Protein AF-A0A971R4R1-F1 (afdb_monomer)

pLDDT: mean 91.24, std 12.91, range [40.66, 98.88]

Sequence (243 aa):
MSWQLGSFSDLVLRAQQGEDYDVVARERHAVVTVLALHGGHIEPLTGQLAEAIAGESWNLYTVRGLRADRAATLRLPTLRLTEVRCDALLAHSTLALAITGHREGQTTLVGGSNEPLTLALLAELSGLGLQVAAAPRLEAERLPQQCYNRTGAGGAQLSLPLALRQRLVLDDLRALAPDDQPAWSAEGTAFIAAVQRAVEQRLLALRSDLSATLAHFERVTREVHARGILSDHRQHRIESSDT

Radius of gyration: 24.11 Å; Cα contacts (8 Å, |Δi|>4): 471; chains: 1; bounding box: 44×67×92 Å

Solvent-accessible surface area (backbone atoms only — not comparable to full-atom values): 12752 Å² total; per-residue (Å²): 131,89,67,75,40,85,36,54,66,51,44,64,76,73,45,48,76,83,63,43,28,46,74,49,75,44,87,63,89,26,55,34,29,24,25,5,64,37,3,15,46,47,28,57,58,22,28,57,48,25,48,62,50,18,54,94,68,28,14,36,37,32,29,26,18,65,30,71,95,52,9,82,53,63,48,60,50,53,63,67,48,64,50,72,69,58,51,55,53,31,68,66,8,42,33,22,40,31,33,44,61,42,80,70,71,76,49,30,30,33,28,28,51,20,55,69,44,33,50,32,40,47,50,42,44,41,74,72,71,47,55,61,44,71,36,95,56,42,73,69,44,38,33,67,52,27,49,44,26,51,21,80,59,18,7,26,35,42,34,36,12,49,70,57,58,48,55,28,30,72,55,61,62,89,73,59,56,67,83,55,84,76,53,62,25,74,63,25,52,52,47,39,53,30,53,43,49,18,52,51,54,42,54,50,50,56,52,50,54,51,52,52,51,50,55,49,49,57,48,53,52,50,52,45,60,75,66,50,79,75,65,84,93,75,81,87,75,82,80,82,76,91,128

Foldseek 3Di:
DQDADAEPVSLVVPDDEPAFKHKDWDDLLAQEEEEEAQFFLLAFPQQLLSCLLCPNHAIYIYMYTQDNVCSVRSDYDLFQYDDVRLLVRQASHQAYEYEAEDADDQEKEKEKQQVQLSVLLQVLCVVLVGRYDHDPPNVVRHDCRRSRQSHNRGYMYIYGHPVLSCQQFPDDSNPDGRPDNTHGDPSVVSSSVSNNVSVVVVVVVVVVVVVVVVVVVVVVVVVCVVVCVPPDPDDPDPDDDDD

Structure (mmCIF, N/CA/C/O backbone):
data_AF-A0A971R4R1-F1
#
_entry.id   AF-A0A971R4R1-F1
#
loop_
_atom_site.group_PDB
_atom_site.id
_atom_site.type_symbol
_atom_site.label_atom_id
_atom_site.label_alt_id
_atom_site.label_comp_id
_atom_site.label_asym_id
_atom_site.label_entity_id
_atom_site.label_seq_id
_atom_site.pdbx_PDB_ins_code
_atom_site.Cartn_x
_atom_site.Cartn_y
_atom_site.Cartn_z
_atom_site.occupancy
_atom_site.B_iso_or_equiv
_atom_site.auth_seq_id
_atom_site.auth_comp_id
_atom_site.auth_asym_id
_atom_site.auth_atom_id
_atom_site.pdbx_PDB_model_num
ATOM 1 N N . MET A 1 1 ? 3.359 -7.009 29.555 1.00 40.66 1 MET A N 1
ATOM 2 C CA . MET A 1 1 ? 4.173 -7.397 28.382 1.00 40.66 1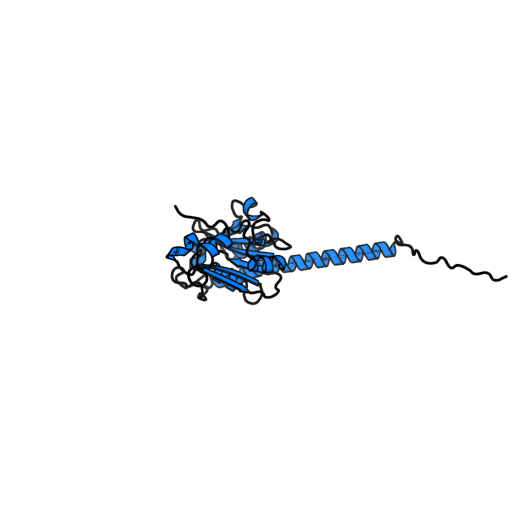 MET A CA 1
ATOM 3 C C . MET A 1 1 ? 3.313 -7.209 27.143 1.00 40.66 1 MET A C 1
ATOM 5 O O . MET A 1 1 ? 2.326 -7.922 27.016 1.00 40.66 1 MET A O 1
ATOM 9 N N . SER A 1 2 ? 3.597 -6.219 26.290 1.00 49.41 2 SER A N 1
ATOM 10 C CA . SER A 1 2 ? 2.917 -6.111 24.993 1.00 49.41 2 SER A CA 1
ATOM 11 C C . SER A 1 2 ? 3.547 -7.124 24.042 1.00 49.41 2 SER A C 1
ATOM 13 O O . SER A 1 2 ? 4.725 -7.011 23.707 1.00 49.41 2 SER A O 1
ATOM 15 N N . TRP A 1 3 ? 2.791 -8.140 23.645 1.00 57.56 3 TRP A N 1
ATOM 16 C CA . TRP A 1 3 ? 3.244 -9.096 22.643 1.00 57.56 3 TRP A CA 1
ATOM 17 C C . TRP A 1 3 ? 3.073 -8.480 21.254 1.00 57.56 3 TRP A C 1
ATOM 19 O O . TRP A 1 3 ? 1.982 -8.020 20.923 1.00 57.56 3 TRP A O 1
ATOM 29 N N . GLN A 1 4 ? 4.137 -8.474 20.455 1.00 73.25 4 GLN A N 1
ATOM 30 C CA . GLN A 1 4 ? 4.081 -8.129 19.035 1.00 73.25 4 GLN A CA 1
ATOM 31 C C . GLN A 1 4 ? 4.018 -9.427 18.222 1.00 73.25 4 GLN A C 1
ATOM 33 O O . GLN A 1 4 ? 4.674 -10.408 18.582 1.00 73.25 4 GLN A O 1
ATOM 38 N N . LEU A 1 5 ? 3.202 -9.461 17.168 1.00 86.25 5 LEU A N 1
ATOM 39 C CA . LEU A 1 5 ? 3.104 -10.627 16.288 1.00 86.25 5 LEU A CA 1
ATOM 40 C C . LEU A 1 5 ? 4.397 -10.790 15.480 1.00 86.25 5 LEU A C 1
ATOM 42 O O . LEU A 1 5 ? 4.942 -9.805 14.980 1.00 86.25 5 LEU A O 1
ATOM 46 N N . GLY A 1 6 ? 4.874 -12.029 15.345 1.00 89.62 6 GLY A N 1
ATOM 47 C CA . GLY A 1 6 ? 6.046 -12.358 14.530 1.00 89.62 6 GLY A CA 1
ATOM 48 C C . GLY A 1 6 ? 5.693 -12.800 13.109 1.00 89.62 6 GLY A C 1
ATOM 49 O O . GLY A 1 6 ? 6.548 -12.765 12.227 1.00 89.62 6 GLY A O 1
ATOM 50 N N . SER A 1 7 ? 4.447 -13.217 12.872 1.00 93.31 7 SER A N 1
ATOM 51 C CA . SER A 1 7 ? 3.994 -13.792 11.604 1.00 93.31 7 SER A CA 1
ATOM 52 C C . SER A 1 7 ? 2.475 -13.690 11.423 1.00 93.31 7 SER A C 1
ATOM 54 O O . SER A 1 7 ? 1.740 -13.396 12.367 1.00 93.31 7 SER A O 1
ATOM 56 N N . PHE A 1 8 ? 1.991 -13.986 10.213 1.00 94.88 8 PHE A N 1
ATOM 57 C CA . PHE A 1 8 ? 0.556 -14.155 9.968 1.00 94.88 8 PHE A CA 1
ATOM 58 C C . PHE A 1 8 ? -0.010 -15.383 10.700 1.00 94.88 8 PHE A C 1
ATOM 60 O O . PHE A 1 8 ? -1.119 -15.336 11.219 1.00 94.88 8 PHE A O 1
ATOM 67 N N . SER A 1 9 ? 0.764 -16.464 10.834 1.00 94.81 9 SER A N 1
ATOM 68 C CA . SER A 1 9 ? 0.351 -17.634 11.619 1.00 94.81 9 SER A CA 1
ATOM 69 C C . SER A 1 9 ? 0.098 -17.281 13.088 1.00 94.81 9 SER A C 1
ATOM 71 O O . SER A 1 9 ? -0.876 -17.751 13.669 1.00 94.81 9 SER A O 1
ATOM 73 N N . ASP A 1 10 ? 0.914 -16.398 13.678 1.00 93.62 10 ASP A N 1
ATOM 74 C CA . ASP A 1 10 ? 0.676 -15.907 15.041 1.00 93.62 10 ASP A CA 1
ATOM 75 C C . ASP A 1 10 ? -0.644 -15.138 15.159 1.00 93.62 10 ASP A C 1
ATOM 77 O O . ASP A 1 10 ? -1.300 -15.229 16.196 1.00 93.62 10 ASP A O 1
ATOM 81 N N . LEU A 1 11 ? -1.038 -14.387 14.119 1.00 95.06 11 LEU A N 1
ATOM 82 C CA . LEU A 1 11 ? -2.324 -13.683 14.083 1.00 95.06 11 LEU A CA 1
ATOM 83 C C . LEU A 1 11 ? -3.475 -14.689 14.152 1.00 95.06 11 LEU A C 1
ATOM 85 O O . LEU A 1 11 ? -4.326 -14.578 15.029 1.00 95.06 11 LEU A O 1
ATOM 89 N N . VAL A 1 12 ? -3.454 -15.701 13.280 1.00 94.50 12 VAL A N 1
ATOM 90 C CA . VAL A 1 12 ? -4.496 -16.740 13.206 1.00 94.50 12 VAL A CA 1
ATOM 91 C C . VAL A 1 12 ? -4.609 -17.533 14.514 1.00 94.50 12 VAL A C 1
ATOM 93 O O . VAL A 1 12 ? -5.705 -17.914 14.907 1.00 94.50 12 VAL A O 1
ATOM 96 N N . LEU A 1 13 ? -3.497 -17.763 15.218 1.00 94.94 13 LEU A N 1
ATOM 97 C CA . LEU A 1 13 ? -3.491 -18.501 16.488 1.00 94.94 13 LEU A CA 1
ATOM 98 C C . LEU A 1 13 ? -3.967 -17.676 17.697 1.00 94.94 13 LEU A C 1
ATOM 100 O O . LEU A 1 13 ? -4.269 -18.254 18.740 1.00 94.94 13 LEU A O 1
ATOM 104 N N . ARG A 1 14 ? -3.979 -16.339 17.607 1.00 93.31 14 ARG A N 1
ATOM 105 C CA . ARG A 1 14 ? -4.198 -15.432 18.758 1.00 93.31 14 ARG A CA 1
ATOM 106 C C . ARG A 1 14 ? -5.397 -14.494 18.603 1.00 93.31 14 ARG A C 1
ATOM 108 O O . ARG A 1 14 ? -5.718 -13.751 19.540 1.00 93.31 14 ARG A O 1
ATOM 115 N N . ALA A 1 15 ? -6.018 -14.491 17.432 1.00 95.00 15 ALA A N 1
ATOM 116 C CA . ALA A 1 15 ? -7.134 -13.632 17.086 1.00 95.00 15 ALA A CA 1
ATOM 117 C C . ALA A 1 15 ? -8.123 -14.384 16.191 1.00 95.00 15 ALA A C 1
ATOM 119 O O . ALA A 1 15 ? -7.736 -15.248 15.403 1.00 95.00 15 ALA A O 1
ATOM 120 N N . GLN A 1 16 ? -9.399 -14.034 16.297 1.00 96.12 16 GLN A N 1
ATOM 121 C CA . GLN A 1 16 ? -10.469 -14.642 15.518 1.00 96.12 16 GLN A CA 1
ATOM 122 C C . GLN A 1 16 ? -10.796 -13.783 14.292 1.00 96.12 16 GLN A C 1
ATOM 124 O O . GLN A 1 16 ? -11.096 -12.593 14.412 1.00 96.12 16 GLN A O 1
ATOM 129 N N . GLN A 1 17 ? -10.746 -14.383 13.098 1.00 96.50 17 GLN A N 1
ATOM 130 C CA . GLN A 1 17 ? -11.167 -13.695 11.876 1.00 96.50 17 GLN A CA 1
ATOM 131 C C . GLN A 1 17 ? -12.683 -13.433 11.915 1.00 96.50 17 GLN A C 1
ATOM 133 O O . GLN A 1 17 ? -13.444 -14.285 12.368 1.00 96.50 17 GLN A O 1
ATOM 138 N N . GLY A 1 18 ? -13.118 -12.263 11.448 1.00 96.00 18 GLY A N 1
ATOM 139 C CA . GLY A 1 18 ? -14.514 -11.816 11.486 1.00 96.00 18 GLY A CA 1
ATOM 140 C C . GLY A 1 18 ? -14.929 -11.166 12.811 1.00 96.00 18 GLY A C 1
ATOM 141 O O . GLY A 1 18 ? -15.967 -10.517 12.857 1.00 96.00 18 GLY A O 1
ATOM 142 N N . GLU A 1 19 ? -14.107 -11.274 13.861 1.00 95.06 19 GLU A N 1
ATOM 143 C CA . GLU A 1 19 ? -14.341 -10.609 15.153 1.00 95.06 19 GLU A CA 1
ATOM 144 C C . GLU A 1 19 ? -13.213 -9.647 15.542 1.00 95.06 19 GLU A C 1
ATOM 146 O O . GLU A 1 19 ? -13.464 -8.499 15.899 1.00 95.06 19 GLU A O 1
ATOM 151 N N . ASP A 1 20 ? -11.958 -10.100 15.485 1.00 96.44 20 ASP A N 1
ATOM 152 C CA . ASP A 1 20 ? -10.789 -9.295 15.851 1.00 96.44 20 ASP A CA 1
ATOM 153 C C . ASP A 1 20 ? -10.142 -8.643 14.628 1.00 96.44 20 ASP A C 1
ATOM 155 O O . ASP A 1 20 ? -9.703 -7.491 14.680 1.00 96.44 20 ASP A O 1
ATOM 159 N N . TYR A 1 21 ? -10.065 -9.389 13.527 1.00 97.19 21 TYR A N 1
ATOM 160 C CA . TYR A 1 21 ? -9.477 -8.941 12.273 1.00 97.19 21 TYR A CA 1
ATOM 161 C C . TYR A 1 21 ? -10.233 -9.505 11.077 1.00 97.19 21 TYR A C 1
ATOM 163 O O . TYR A 1 21 ? -10.971 -10.480 11.193 1.00 97.19 21 TYR A O 1
ATOM 171 N N . ASP A 1 22 ? -9.998 -8.923 9.911 1.00 97.12 22 ASP A N 1
ATOM 172 C CA . ASP A 1 22 ? -10.452 -9.475 8.645 1.00 97.12 22 ASP A CA 1
ATOM 173 C C . ASP A 1 22 ? -9.392 -9.291 7.555 1.00 97.12 22 ASP A C 1
ATOM 175 O O . ASP A 1 22 ? -8.459 -8.492 7.703 1.00 97.12 22 ASP A O 1
ATOM 179 N N . VAL A 1 23 ? -9.522 -10.061 6.476 1.00 97.56 23 VAL A N 1
ATOM 180 C CA . VAL A 1 23 ? -8.630 -10.020 5.318 1.00 97.56 23 VAL A CA 1
ATOM 181 C C . VAL A 1 23 ? -9.446 -9.799 4.058 1.00 97.56 23 VAL A C 1
ATOM 183 O O . VAL A 1 23 ? -10.280 -10.628 3.701 1.00 97.56 23 VAL A O 1
ATOM 186 N N . VAL A 1 24 ? -9.140 -8.722 3.339 1.00 97.38 24 VAL A N 1
ATOM 187 C CA . VAL A 1 24 ? -9.736 -8.433 2.033 1.00 97.38 24 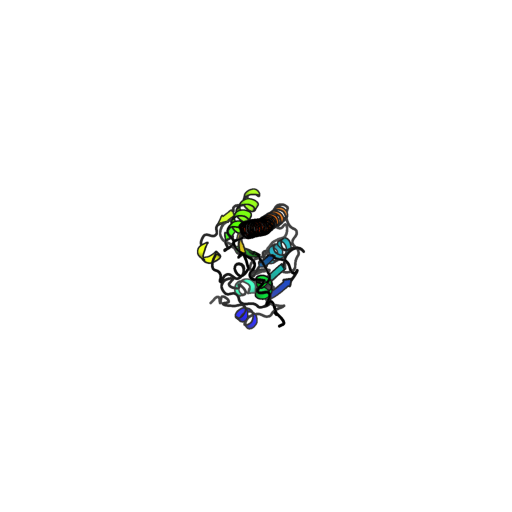VAL A CA 1
ATOM 188 C C . VAL A 1 24 ? -8.688 -8.680 0.960 1.00 97.38 24 VAL A C 1
ATOM 190 O O . VAL A 1 24 ? -7.645 -8.033 0.944 1.00 97.38 24 VAL A O 1
ATOM 193 N N . ALA A 1 25 ? -8.971 -9.603 0.046 1.00 98.00 25 ALA A N 1
ATOM 194 C CA . ALA A 1 25 ? -8.158 -9.846 -1.138 1.00 98.00 25 ALA A CA 1
ATOM 195 C C . ALA A 1 25 ? -9.039 -9.703 -2.382 1.00 98.00 25 ALA A C 1
ATOM 197 O O . ALA A 1 25 ? -10.079 -10.352 -2.480 1.00 98.00 25 ALA A O 1
ATOM 198 N N . ARG A 1 26 ? -8.635 -8.846 -3.323 1.00 98.31 26 ARG A N 1
ATOM 199 C CA . ARG A 1 26 ? -9.308 -8.676 -4.617 1.00 98.31 26 ARG A CA 1
ATOM 200 C C . ARG A 1 26 ? -8.288 -8.875 -5.723 1.00 98.31 26 ARG A C 1
ATOM 202 O O . ARG A 1 26 ? -7.392 -8.051 -5.900 1.00 98.31 26 ARG A O 1
ATOM 209 N N . GLU A 1 27 ? -8.432 -9.972 -6.451 1.00 96.94 27 GLU A N 1
ATOM 210 C CA . GLU A 1 27 ? -7.655 -10.242 -7.653 1.00 96.94 27 GLU A CA 1
ATOM 211 C C . GLU A 1 27 ? -8.387 -9.663 -8.865 1.00 96.94 27 GLU A C 1
ATOM 213 O O . GLU A 1 27 ? -9.542 -9.992 -9.128 1.00 96.94 27 GLU A O 1
ATOM 218 N N . ARG A 1 28 ? -7.709 -8.783 -9.599 1.00 96.88 28 ARG A N 1
ATOM 219 C CA . ARG A 1 28 ? -8.203 -8.167 -10.839 1.00 96.88 28 ARG A CA 1
ATOM 220 C C . ARG A 1 28 ? -7.358 -8.554 -12.049 1.00 96.88 28 ARG A C 1
ATOM 222 O O . ARG A 1 28 ? -7.474 -7.937 -13.102 1.00 96.88 28 ARG A O 1
ATOM 229 N N . HIS A 1 29 ? -6.456 -9.522 -11.869 1.00 94.69 29 HIS A N 1
ATOM 230 C CA . HIS A 1 29 ? -5.399 -9.872 -12.820 1.00 94.69 29 HIS A CA 1
ATOM 231 C C . HIS A 1 29 ? -4.583 -8.648 -13.277 1.00 94.69 29 HIS A C 1
ATOM 233 O O . HIS A 1 29 ? -4.085 -8.584 -14.402 1.00 94.69 29 HIS A O 1
ATOM 239 N N . ALA A 1 30 ? -4.461 -7.652 -12.397 1.00 96.12 30 ALA A N 1
ATOM 240 C CA . ALA A 1 30 ? -3.723 -6.435 -12.670 1.00 96.12 30 ALA A CA 1
ATOM 241 C C . ALA A 1 30 ? -2.229 -6.631 -12.399 1.00 96.12 30 ALA A C 1
ATOM 243 O O . ALA A 1 30 ? -1.825 -7.408 -11.537 1.00 96.12 30 ALA A O 1
ATOM 244 N N . VAL A 1 31 ? -1.398 -5.851 -13.089 1.00 96.88 31 VAL A N 1
ATOM 245 C CA . VAL A 1 31 ? 0.067 -5.860 -12.915 1.00 96.88 31 VAL A CA 1
ATOM 246 C C . VAL A 1 31 ? 0.544 -5.082 -11.679 1.00 96.88 31 VAL A C 1
ATOM 248 O O . VAL A 1 31 ? 1.748 -4.993 -11.433 1.00 96.88 31 VAL A O 1
ATOM 251 N N . VAL A 1 32 ? -0.382 -4.508 -10.909 1.00 98.62 32 VAL A N 1
ATOM 252 C CA . VAL A 1 32 ? -0.116 -3.775 -9.667 1.00 98.62 32 VAL A CA 1
ATOM 253 C C . VAL A 1 32 ? -0.940 -4.381 -8.542 1.00 98.62 32 VAL A C 1
ATOM 255 O O . VAL A 1 32 ? -2.135 -4.627 -8.714 1.00 98.62 32 VAL A O 1
ATOM 258 N N . THR A 1 33 ? -0.311 -4.538 -7.379 1.00 98.81 33 THR A N 1
ATOM 259 C CA . THR A 1 33 ? -0.999 -4.819 -6.114 1.00 98.81 33 THR A CA 1
ATOM 260 C C . THR A 1 33 ? -0.819 -3.664 -5.137 1.00 98.81 33 THR A C 1
ATOM 262 O O . THR A 1 33 ? 0.306 -3.303 -4.790 1.00 98.81 33 THR A O 1
ATOM 265 N N . VAL A 1 34 ? -1.922 -3.098 -4.655 1.00 98.88 34 VAL A N 1
ATOM 266 C CA . VAL A 1 34 ? -1.919 -2.160 -3.526 1.00 98.88 34 VAL A CA 1
ATOM 267 C C . VAL A 1 34 ? -2.231 -2.942 -2.259 1.00 98.88 34 VAL A C 1
ATOM 269 O O . VAL A 1 34 ? -3.139 -3.774 -2.250 1.00 98.88 34 VAL A O 1
ATOM 272 N N . LEU A 1 35 ? -1.485 -2.696 -1.184 1.00 98.69 35 LEU A N 1
ATOM 273 C CA . LEU A 1 35 ? -1.686 -3.409 0.068 1.00 98.69 35 LEU A CA 1
ATOM 274 C C . LEU A 1 35 ? -1.628 -2.526 1.313 1.00 98.69 35 LEU A C 1
ATOM 276 O O . LEU A 1 35 ? -0.866 -1.567 1.377 1.00 98.69 35 LEU A O 1
ATOM 280 N N . ALA A 1 36 ? -2.397 -2.901 2.332 1.00 98.44 36 ALA A N 1
ATOM 281 C CA . ALA A 1 36 ? -2.343 -2.316 3.670 1.00 98.44 36 ALA A CA 1
ATOM 282 C C . ALA A 1 36 ? -2.465 -3.421 4.725 1.00 98.44 36 ALA A C 1
ATOM 284 O O . ALA A 1 36 ? -3.542 -3.963 4.962 1.00 98.44 36 ALA A O 1
ATOM 285 N N . LEU A 1 37 ? -1.356 -3.762 5.385 1.00 97.75 37 LEU A N 1
ATOM 286 C CA . LEU A 1 37 ? -1.346 -4.798 6.431 1.00 97.75 37 LEU A CA 1
ATOM 287 C C . LEU A 1 37 ? -1.933 -4.321 7.764 1.00 97.75 37 LEU A C 1
ATOM 289 O O . LEU A 1 37 ? -2.121 -5.121 8.678 1.00 97.75 37 LEU A O 1
ATOM 293 N N . HIS A 1 38 ? -2.144 -3.014 7.899 1.00 97.06 38 HIS A N 1
ATOM 294 C CA . HIS A 1 38 ? -2.533 -2.359 9.143 1.00 97.06 38 HIS A CA 1
ATOM 295 C C . HIS A 1 38 ? -3.825 -1.549 8.968 1.00 97.06 38 HIS A C 1
ATOM 297 O O . HIS A 1 38 ? -3.980 -0.487 9.556 1.00 97.06 38 HIS A O 1
ATOM 303 N N . GLY A 1 39 ? -4.774 -2.053 8.181 1.00 96.88 39 GLY A N 1
ATOM 304 C CA . GLY A 1 39 ? -6.079 -1.425 7.976 1.00 96.88 39 GLY A CA 1
ATOM 305 C C . GLY A 1 39 ? -6.985 -1.431 9.215 1.00 96.88 39 GLY A C 1
ATOM 306 O O . GLY A 1 39 ? -6.664 -1.992 10.272 1.00 96.88 39 GLY A O 1
ATOM 307 N N . GLY A 1 40 ? -8.168 -0.829 9.071 1.00 95.94 40 GLY A N 1
ATOM 308 C CA . GLY A 1 40 ? -9.138 -0.707 10.160 1.00 95.94 40 GLY A CA 1
ATOM 309 C C . GLY A 1 40 ? -8.544 0.038 11.353 1.00 95.94 40 GLY A C 1
ATOM 310 O O . GLY A 1 40 ? -7.847 1.037 11.190 1.00 95.94 40 GLY A O 1
ATOM 311 N N . HIS A 1 41 ? -8.762 -0.463 12.564 1.00 95.69 41 HIS A N 1
ATOM 312 C CA . HIS A 1 41 ? -8.307 0.230 13.769 1.00 95.69 41 HIS A CA 1
ATOM 313 C C . HIS A 1 41 ? -6.797 0.110 14.064 1.00 95.69 41 HIS A C 1
ATOM 315 O O . HIS A 1 41 ? -6.330 0.732 15.020 1.00 95.69 41 HIS A O 1
ATOM 321 N N . ILE A 1 42 ? -6.017 -0.664 13.289 1.00 95.38 42 ILE A N 1
ATOM 322 C CA . ILE A 1 42 ? -4.563 -0.822 13.515 1.00 95.38 42 ILE A CA 1
ATOM 323 C C . ILE A 1 42 ? -3.856 0.495 13.174 1.00 95.38 42 ILE A C 1
ATOM 325 O O . ILE A 1 42 ? -3.220 1.121 14.025 1.00 95.38 42 ILE A O 1
ATOM 329 N N . GLU A 1 43 ? -4.035 0.952 11.939 1.00 96.00 43 GLU A N 1
ATOM 330 C CA . GLU A 1 43 ? -3.677 2.275 11.446 1.00 96.00 43 GLU A CA 1
ATOM 331 C C . GLU A 1 43 ? -4.869 2.828 10.662 1.00 96.00 43 GLU A C 1
ATOM 333 O O . GLU A 1 43 ? -4.971 2.601 9.452 1.00 96.00 43 GLU A O 1
ATOM 338 N N . PRO A 1 44 ? -5.763 3.574 11.338 1.00 95.81 44 PRO A N 1
ATOM 339 C CA . PRO A 1 44 ? -6.981 4.096 10.730 1.00 95.81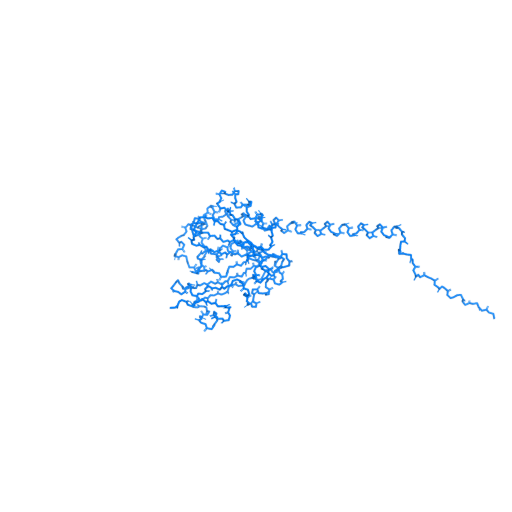 44 PRO A CA 1
ATOM 340 C C . PRO A 1 44 ? -6.740 4.741 9.368 1.00 95.81 44 PRO A C 1
ATOM 342 O O . PRO A 1 44 ? -5.753 5.470 9.205 1.00 95.81 44 PRO A O 1
ATOM 345 N N . LEU A 1 45 ? -7.651 4.472 8.428 1.00 97.56 45 LEU A N 1
ATOM 346 C CA . LEU A 1 45 ? -7.666 4.913 7.027 1.00 97.56 45 LEU A CA 1
ATOM 347 C C . LEU A 1 45 ? -6.741 4.184 6.050 1.00 97.56 45 LEU A C 1
ATOM 349 O O . LEU A 1 45 ? -6.963 4.278 4.849 1.00 97.56 45 LEU A O 1
ATOM 353 N N . THR A 1 46 ? -5.710 3.462 6.494 1.00 98.12 46 THR A N 1
ATOM 354 C CA . THR A 1 46 ? -4.746 2.856 5.548 1.00 98.12 46 THR A CA 1
ATOM 355 C C . THR A 1 46 ? -5.391 1.812 4.632 1.00 98.12 46 THR A C 1
ATOM 357 O O . THR A 1 46 ? -5.090 1.779 3.441 1.00 98.12 46 THR A O 1
ATOM 360 N N . GLY A 1 47 ? -6.326 1.015 5.161 1.00 98.06 47 GLY A N 1
ATOM 361 C CA . GLY A 1 47 ? -7.107 0.046 4.387 1.00 98.06 47 GLY A CA 1
ATOM 362 C C . GLY A 1 47 ? -8.007 0.719 3.351 1.00 98.06 47 GLY A C 1
ATOM 363 O O . GLY A 1 47 ? -7.956 0.360 2.179 1.00 98.06 47 GLY A O 1
ATOM 364 N N . GLN A 1 48 ? -8.759 1.741 3.763 1.00 98.31 48 GLN A N 1
ATOM 365 C CA . GLN A 1 48 ? -9.636 2.504 2.873 1.00 98.31 48 GLN A CA 1
ATOM 366 C C . GLN A 1 48 ? -8.852 3.287 1.810 1.00 98.31 48 GLN A C 1
ATOM 368 O O . GLN A 1 48 ? -9.281 3.363 0.664 1.00 98.31 48 GLN A O 1
ATOM 373 N N . LEU A 1 49 ? -7.678 3.833 2.152 1.00 98.56 49 LEU A N 1
ATOM 374 C CA . LEU A 1 49 ? -6.775 4.451 1.178 1.00 98.56 49 LEU A CA 1
ATOM 375 C C . LEU A 1 49 ? -6.262 3.428 0.171 1.00 98.56 49 LEU A C 1
ATOM 377 O O . LEU A 1 49 ? -6.287 3.705 -1.023 1.00 98.56 49 LEU A O 1
ATOM 381 N N . ALA A 1 50 ? -5.814 2.254 0.626 1.00 98.75 50 ALA A N 1
ATOM 382 C CA . ALA A 1 50 ? -5.373 1.193 -0.274 1.00 98.75 50 ALA A CA 1
ATOM 383 C C . ALA A 1 50 ? -6.497 0.771 -1.232 1.00 98.75 50 ALA A C 1
ATOM 385 O O . ALA A 1 50 ? -6.256 0.630 -2.428 1.00 98.75 50 ALA A O 1
ATOM 386 N N . GLU A 1 51 ? -7.724 0.639 -0.725 1.00 98.56 51 GLU A N 1
ATOM 387 C CA . GLU A 1 51 ? -8.905 0.33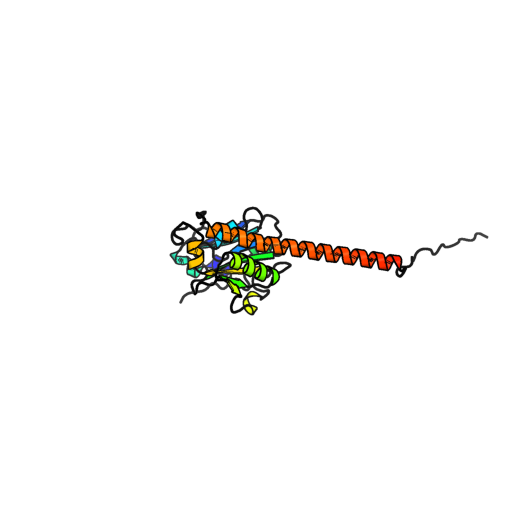6 -1.530 1.00 98.56 51 GLU A CA 1
ATOM 388 C C . GLU A 1 51 ? -9.221 1.439 -2.548 1.00 98.56 51 GLU A C 1
ATOM 390 O O . GLU A 1 51 ? -9.405 1.139 -3.726 1.00 98.56 51 GLU A O 1
ATOM 395 N N . ALA A 1 52 ? -9.218 2.708 -2.134 1.00 98.56 52 ALA A N 1
ATOM 396 C CA . ALA A 1 52 ? -9.494 3.835 -3.023 1.00 98.56 52 ALA A CA 1
ATOM 397 C C . ALA A 1 52 ? -8.406 4.031 -4.093 1.00 98.56 52 ALA A C 1
ATOM 399 O O . ALA A 1 52 ? -8.718 4.328 -5.244 1.00 98.56 52 ALA A O 1
ATOM 400 N N . ILE A 1 53 ? -7.133 3.827 -3.735 1.00 98.75 53 ILE A N 1
ATOM 401 C CA . ILE A 1 53 ? -6.005 3.875 -4.674 1.00 98.75 53 ILE A CA 1
ATOM 402 C C . ILE A 1 53 ? -6.105 2.726 -5.680 1.00 98.75 53 ILE A C 1
ATOM 404 O O . ILE A 1 53 ? -5.934 2.963 -6.875 1.00 98.75 53 ILE A O 1
ATOM 408 N N . ALA A 1 54 ? -6.399 1.503 -5.223 1.00 98.62 54 ALA A N 1
ATOM 409 C CA . ALA A 1 54 ? -6.556 0.348 -6.105 1.00 98.62 54 ALA A CA 1
ATOM 410 C C . ALA A 1 54 ? -7.754 0.492 -7.054 1.00 98.62 54 ALA A C 1
ATOM 412 O O . ALA A 1 54 ? -7.662 0.129 -8.231 1.00 98.62 54 ALA A O 1
ATOM 413 N N . GLY A 1 55 ? -8.872 1.013 -6.536 1.00 97.44 55 GLY A N 1
ATOM 414 C CA . GLY A 1 55 ? -10.134 1.144 -7.252 1.00 97.44 55 GLY A CA 1
ATOM 415 C C . GLY A 1 55 ? -10.548 -0.159 -7.941 1.00 97.44 55 GLY A C 1
ATOM 416 O O . GLY A 1 55 ? -10.418 -1.263 -7.397 1.00 97.44 55 GLY A O 1
ATOM 417 N N . GLU A 1 56 ? -11.009 -0.028 -9.183 1.00 97.00 56 GLU A N 1
ATOM 418 C CA . GLU A 1 56 ? -11.314 -1.159 -10.068 1.00 97.00 56 GLU A CA 1
ATOM 419 C C . GLU A 1 56 ? -10.127 -1.571 -10.956 1.00 97.00 56 GLU A C 1
ATOM 421 O O . GLU A 1 56 ? -10.232 -2.526 -11.723 1.00 97.00 56 GLU A O 1
ATOM 426 N N . SER A 1 57 ? -8.989 -0.881 -10.844 1.00 97.00 57 SER A N 1
ATOM 427 C CA . SER A 1 57 ? -7.858 -1.022 -11.768 1.00 97.00 57 SER A CA 1
ATOM 428 C C . SER A 1 57 ? -6.792 -1.999 -11.280 1.00 97.00 57 SER A C 1
ATOM 430 O O . SER A 1 57 ? -6.146 -2.651 -12.101 1.00 97.00 57 SER A O 1
ATOM 432 N N . TRP A 1 58 ? -6.570 -2.090 -9.965 1.00 98.69 58 TRP A N 1
ATOM 433 C CA . TRP A 1 58 ? -5.451 -2.837 -9.379 1.00 98.69 58 TRP A CA 1
ATOM 434 C C . TRP A 1 58 ? -5.896 -3.887 -8.370 1.00 98.69 58 TRP A C 1
ATOM 436 O O . TRP A 1 58 ? -6.985 -3.812 -7.799 1.00 98.69 58 TRP A O 1
ATOM 446 N N . ASN A 1 59 ? -5.031 -4.877 -8.144 1.00 98.75 59 ASN A N 1
ATOM 447 C CA . ASN A 1 59 ? -5.268 -5.863 -7.102 1.00 98.75 59 ASN A CA 1
ATOM 448 C C . ASN A 1 59 ? -5.196 -5.181 -5.729 1.00 98.75 59 ASN A C 1
ATOM 450 O O . ASN A 1 59 ? -4.432 -4.229 -5.536 1.00 98.75 59 ASN A O 1
ATOM 454 N N . LEU A 1 60 ? -5.949 -5.707 -4.769 1.00 98.75 60 LEU A N 1
ATOM 455 C CA . LEU A 1 60 ? -5.999 -5.199 -3.402 1.00 98.75 60 LEU A CA 1
ATOM 456 C C . LEU A 1 60 ? -5.717 -6.323 -2.410 1.00 98.75 60 LEU A C 1
ATOM 458 O O . LEU A 1 60 ? -6.310 -7.397 -2.512 1.00 98.75 60 LEU A O 1
ATOM 462 N N . TYR A 1 61 ? -4.880 -6.042 -1.415 1.00 98.69 61 TYR A N 1
ATOM 463 C CA . TYR A 1 61 ? -4.722 -6.893 -0.239 1.00 98.69 61 TYR A CA 1
ATOM 464 C C . TYR A 1 61 ? -4.723 -6.066 1.048 1.00 98.69 61 TYR A C 1
ATOM 466 O O . TYR A 1 61 ? -3.831 -5.247 1.267 1.00 98.69 61 TYR A O 1
ATOM 474 N N . THR A 1 62 ? -5.681 -6.289 1.942 1.00 98.31 62 THR A N 1
ATOM 475 C CA . THR A 1 62 ? -5.699 -5.629 3.249 1.00 98.31 62 THR A CA 1
ATOM 476 C C . THR A 1 62 ? -5.865 -6.621 4.387 1.00 98.31 62 THR A C 1
ATOM 478 O O . THR A 1 62 ? -6.580 -7.615 4.275 1.00 98.31 62 THR A O 1
ATOM 481 N N . VAL A 1 63 ? -5.201 -6.331 5.504 1.00 98.00 63 VAL A N 1
ATOM 482 C CA . VAL A 1 63 ? -5.503 -6.924 6.809 1.00 98.00 63 VAL A CA 1
ATOM 483 C C . VAL A 1 63 ? -5.995 -5.789 7.687 1.00 98.00 63 VAL A C 1
ATOM 485 O O . VAL A 1 63 ? -5.298 -4.784 7.839 1.00 98.00 63 VAL A O 1
ATOM 488 N N . ARG A 1 64 ? -7.200 -5.921 8.240 1.00 96.69 64 ARG A N 1
ATOM 489 C CA . ARG A 1 64 ? -7.856 -4.857 9.006 1.00 96.69 64 ARG A CA 1
ATOM 490 C C . ARG A 1 64 ? -8.217 -5.316 10.406 1.00 96.69 64 ARG A C 1
ATOM 492 O O . ARG A 1 64 ? -8.755 -6.401 10.579 1.00 96.69 64 ARG A O 1
ATOM 499 N N . GLY A 1 65 ? -7.924 -4.485 11.404 1.00 96.75 65 GLY A N 1
ATOM 500 C CA . GLY A 1 65 ? -8.376 -4.715 12.776 1.00 96.75 65 GLY A CA 1
ATOM 501 C C . GLY A 1 65 ? -9.819 -4.255 12.946 1.00 96.75 65 GLY A C 1
ATOM 502 O O . GLY A 1 65 ? -10.114 -3.090 12.677 1.00 96.75 65 GLY A O 1
ATOM 503 N N . LEU A 1 66 ? -10.687 -5.147 13.422 1.00 96.00 66 LEU A N 1
ATOM 504 C CA . LEU A 1 66 ? -12.119 -4.893 13.610 1.00 96.00 66 LEU A CA 1
ATOM 505 C C . LEU A 1 66 ? -12.453 -4.255 14.961 1.00 96.00 66 LEU A C 1
ATOM 507 O O . LEU A 1 66 ? -13.530 -3.703 15.153 1.00 96.00 66 LEU A O 1
ATOM 511 N N . ARG A 1 67 ? -11.495 -4.287 15.891 1.00 93.19 67 ARG A N 1
ATOM 512 C CA . ARG A 1 67 ? -11.670 -3.853 17.276 1.00 93.19 67 ARG A CA 1
ATOM 513 C C . ARG A 1 67 ? -10.586 -2.884 17.720 1.00 93.19 67 ARG A C 1
ATOM 515 O O . ARG A 1 67 ? -9.408 -3.243 17.773 1.00 93.19 67 ARG A O 1
ATOM 522 N N . ALA A 1 68 ? -10.980 -1.669 18.094 1.00 91.50 68 ALA A N 1
ATOM 523 C CA . ALA A 1 68 ? -10.050 -0.628 18.535 1.00 91.50 68 ALA A CA 1
ATOM 524 C C . ALA A 1 68 ? -9.265 -0.999 19.806 1.00 91.50 68 ALA A C 1
ATOM 526 O O . ALA A 1 68 ? -8.081 -0.682 19.908 1.00 91.50 68 ALA A O 1
ATOM 527 N N . ASP A 1 69 ? -9.885 -1.721 20.744 1.00 91.50 69 ASP A N 1
ATOM 528 C CA . ASP A 1 69 ? -9.264 -2.158 22.001 1.00 91.50 69 ASP A CA 1
ATOM 529 C C . ASP A 1 69 ? -8.180 -3.232 21.803 1.00 91.50 69 ASP A C 1
ATOM 531 O O . ASP A 1 69 ? -7.294 -3.382 22.645 1.00 91.50 69 ASP A O 1
ATOM 535 N N . ARG A 1 70 ? -8.198 -3.947 20.669 1.00 88.81 70 ARG A N 1
ATOM 536 C CA . ARG A 1 70 ? -7.219 -4.998 20.342 1.00 88.81 70 ARG A CA 1
ATOM 537 C C . ARG A 1 70 ? -6.268 -4.649 19.204 1.00 88.81 70 ARG A C 1
ATOM 539 O O . ARG A 1 70 ? -5.236 -5.306 19.065 1.00 88.81 70 ARG A O 1
ATOM 546 N N . ALA A 1 71 ? -6.558 -3.608 18.430 1.00 88.81 71 ALA A N 1
ATOM 547 C CA . ALA A 1 71 ? -5.864 -3.288 17.188 1.00 88.81 71 ALA A CA 1
ATOM 548 C C . ALA A 1 71 ? -4.334 -3.190 17.305 1.00 88.81 71 ALA A C 1
ATOM 550 O O . ALA A 1 71 ? -3.614 -3.697 16.445 1.00 88.81 71 ALA A O 1
ATOM 551 N N . ALA A 1 72 ? -3.817 -2.615 18.395 1.00 86.50 72 ALA A N 1
ATOM 552 C CA . ALA A 1 72 ? -2.372 -2.504 18.617 1.00 86.50 72 ALA A CA 1
ATOM 553 C C . ALA A 1 72 ? -1.657 -3.871 18.652 1.00 86.50 72 ALA A C 1
ATOM 555 O O . ALA A 1 72 ? -0.493 -3.969 18.267 1.00 86.50 72 ALA A O 1
ATOM 556 N N . THR A 1 73 ? -2.354 -4.929 19.080 1.00 91.44 73 THR A N 1
ATOM 557 C CA . THR A 1 73 ? -1.811 -6.297 19.162 1.00 91.44 73 THR A CA 1
ATOM 558 C C . THR A 1 73 ? -1.839 -7.045 17.829 1.00 91.44 73 THR A C 1
ATOM 560 O O . THR A 1 73 ? -1.180 -8.070 17.702 1.00 91.44 73 THR A O 1
ATOM 563 N N . LEU A 1 74 ? -2.559 -6.525 16.827 1.00 94.19 74 LEU A N 1
ATOM 564 C CA . LEU A 1 74 ? -2.761 -7.162 15.519 1.00 94.19 74 LEU A CA 1
ATOM 565 C C . LEU A 1 74 ? -1.750 -6.696 14.460 1.00 94.19 74 LEU A C 1
ATOM 567 O O . LEU A 1 74 ? -1.849 -7.054 13.289 1.00 94.19 74 LEU A O 1
ATOM 571 N N . ARG A 1 75 ? -0.769 -5.878 14.852 1.00 94.56 75 ARG A N 1
ATOM 572 C CA . ARG A 1 75 ? 0.213 -5.303 13.933 1.00 94.56 75 ARG A CA 1
ATOM 573 C C . ARG A 1 75 ? 1.163 -6.380 13.399 1.00 94.56 75 ARG A C 1
ATOM 575 O O . ARG A 1 75 ? 2.027 -6.868 14.125 1.00 94.56 75 ARG A O 1
ATOM 582 N N . LEU A 1 76 ? 1.021 -6.705 12.116 1.00 95.06 76 LEU A N 1
ATOM 583 C CA . LEU A 1 76 ? 1.877 -7.658 11.405 1.00 95.06 76 LEU A CA 1
ATOM 584 C C . LEU A 1 76 ? 3.215 -7.031 10.975 1.00 95.06 76 LEU A C 1
ATOM 586 O O . LEU A 1 76 ? 3.241 -5.860 10.593 1.00 95.06 76 LEU A O 1
ATOM 590 N N . PRO A 1 77 ? 4.327 -7.780 10.964 1.00 93.44 77 PRO A N 1
ATOM 591 C CA . PRO A 1 77 ? 5.539 -7.338 10.286 1.00 93.44 77 PRO A CA 1
ATOM 592 C C . PRO A 1 77 ? 5.357 -7.406 8.762 1.00 93.44 77 PRO A C 1
ATOM 594 O O . PRO A 1 77 ? 4.769 -8.350 8.242 1.00 93.44 77 PRO A O 1
ATOM 597 N N . THR A 1 78 ? 5.894 -6.428 8.030 1.00 92.94 78 THR A N 1
ATOM 598 C CA . THR A 1 78 ? 6.017 -6.485 6.559 1.00 92.94 78 THR A CA 1
ATOM 599 C C . THR A 1 78 ? 7.183 -7.376 6.127 1.00 92.94 78 THR A C 1
ATOM 601 O O . THR A 1 78 ? 7.120 -8.033 5.085 1.00 92.94 78 THR A O 1
ATOM 604 N N . LEU A 1 79 ? 8.247 -7.397 6.934 1.00 94.38 79 LEU A N 1
ATOM 605 C CA . LEU A 1 79 ? 9.460 -8.169 6.713 1.00 94.38 79 LEU A CA 1
ATOM 606 C C . LEU A 1 79 ? 9.178 -9.660 6.933 1.00 94.38 79 LEU A C 1
ATOM 608 O O . LEU A 1 79 ? 8.772 -10.059 8.020 1.00 94.38 79 LEU A O 1
ATOM 612 N N . ARG A 1 80 ? 9.440 -10.483 5.913 1.00 90.75 80 ARG A N 1
ATOM 613 C CA . ARG A 1 80 ? 9.193 -11.937 5.905 1.00 90.75 80 ARG A CA 1
ATOM 614 C C . ARG A 1 80 ? 7.732 -12.323 6.179 1.00 90.75 80 ARG A C 1
ATOM 616 O O . ARG A 1 80 ? 7.471 -13.454 6.590 1.00 90.75 80 ARG A O 1
ATOM 623 N N . LEU A 1 81 ? 6.776 -11.423 5.919 1.00 94.44 81 LEU A N 1
ATOM 624 C CA . LEU A 1 81 ? 5.361 -11.788 5.928 1.00 94.44 81 LEU A CA 1
ATOM 625 C C . LEU A 1 81 ? 5.142 -12.934 4.936 1.00 94.44 81 LEU A C 1
ATOM 627 O O . LEU A 1 81 ? 5.492 -12.808 3.764 1.00 94.44 81 LEU A O 1
ATOM 631 N N . THR A 1 82 ? 4.547 -14.025 5.404 1.00 94.06 82 THR A N 1
ATOM 632 C CA . THR A 1 82 ? 4.151 -15.160 4.567 1.00 94.06 82 THR A CA 1
ATOM 633 C C . THR A 1 82 ? 2.658 -15.362 4.748 1.00 94.06 82 THR A C 1
ATOM 635 O O . THR A 1 82 ? 2.205 -15.660 5.854 1.00 94.06 82 THR A O 1
ATOM 638 N N . GLU A 1 83 ? 1.900 -15.132 3.684 1.00 95.38 83 GLU A N 1
ATOM 639 C CA . GLU A 1 83 ? 0.447 -15.268 3.663 1.00 95.38 83 GLU A CA 1
ATOM 640 C C . GLU A 1 83 ? 0.030 -15.555 2.221 1.00 95.38 83 GLU A C 1
ATOM 642 O O . GLU A 1 83 ? 0.381 -14.807 1.311 1.00 95.38 83 GLU A O 1
ATOM 647 N N . VAL A 1 84 ? -0.684 -16.663 2.013 1.00 96.50 84 VAL A N 1
ATOM 648 C CA . VAL A 1 84 ? -0.886 -17.256 0.682 1.00 96.50 84 VAL A CA 1
ATOM 649 C C . VAL A 1 84 ? -1.605 -16.319 -0.290 1.00 96.50 84 VAL A C 1
ATOM 651 O O . VAL A 1 84 ? -1.251 -16.292 -1.466 1.00 96.50 84 VAL A O 1
ATOM 654 N N . ARG A 1 85 ? -2.590 -15.538 0.168 1.00 97.69 85 ARG A N 1
ATOM 655 C CA . ARG A 1 85 ? -3.348 -14.622 -0.700 1.00 97.69 85 ARG A CA 1
ATOM 656 C C . ARG A 1 85 ? -2.488 -13.428 -1.108 1.00 97.69 85 ARG A C 1
ATOM 658 O O . ARG A 1 85 ? -2.456 -13.080 -2.284 1.00 97.69 85 ARG A O 1
ATOM 665 N N . CYS A 1 86 ? -1.761 -12.833 -0.164 1.00 97.75 86 CYS A N 1
ATOM 666 C CA . CYS A 1 86 ? -0.813 -11.755 -0.442 1.00 97.75 86 CYS A CA 1
ATOM 667 C C . CYS A 1 86 ? 0.288 -12.226 -1.401 1.00 97.75 86 CYS A C 1
ATOM 669 O O . CYS A 1 86 ? 0.558 -11.579 -2.411 1.00 97.75 86 CYS A O 1
ATOM 671 N N . ASP A 1 87 ? 0.879 -13.388 -1.119 1.00 97.25 87 ASP A N 1
ATOM 672 C CA . ASP A 1 87 ? 1.958 -13.961 -1.922 1.00 97.25 87 ASP A CA 1
ATOM 673 C C . ASP A 1 87 ? 1.499 -14.275 -3.353 1.00 97.25 87 ASP A C 1
ATOM 675 O O . ASP A 1 87 ? 2.229 -13.973 -4.295 1.00 97.25 87 ASP A O 1
ATOM 679 N N . ALA A 1 88 ? 0.280 -14.795 -3.534 1.00 97.25 88 ALA A N 1
ATOM 680 C CA . ALA A 1 88 ? -0.293 -15.038 -4.858 1.00 97.25 88 ALA A CA 1
ATOM 681 C C . ALA A 1 88 ? -0.445 -13.739 -5.672 1.00 97.25 88 ALA A C 1
ATOM 683 O O . ALA A 1 88 ? 0.005 -13.671 -6.815 1.00 97.25 88 ALA A O 1
ATOM 684 N N . LEU A 1 89 ? -1.008 -12.680 -5.078 1.00 98.25 89 LEU A N 1
ATOM 685 C CA . LEU A 1 89 ? -1.172 -11.389 -5.759 1.00 98.25 89 LEU A CA 1
ATOM 686 C C . LEU A 1 89 ? 0.178 -10.765 -6.141 1.00 98.25 89 LEU A C 1
ATOM 688 O O . LEU A 1 89 ? 0.348 -10.265 -7.256 1.00 98.25 89 LEU A O 1
ATOM 692 N N . LEU A 1 90 ? 1.155 -10.814 -5.232 1.00 97.38 90 LEU A N 1
ATOM 693 C CA . LEU A 1 90 ? 2.491 -10.263 -5.460 1.00 97.38 90 LEU A CA 1
ATOM 694 C C . LEU A 1 90 ? 3.259 -11.043 -6.535 1.00 97.38 90 LEU A C 1
ATOM 696 O O . LEU A 1 90 ? 3.887 -10.420 -7.390 1.00 97.38 90 LEU A O 1
ATOM 700 N N . ALA A 1 91 ? 3.158 -12.375 -6.549 1.00 95.62 91 ALA A N 1
ATOM 701 C CA . ALA A 1 91 ? 3.830 -13.226 -7.532 1.00 95.62 91 ALA A CA 1
ATOM 702 C C . ALA A 1 91 ? 3.399 -12.935 -8.981 1.00 95.62 91 ALA A C 1
ATOM 704 O O . ALA A 1 91 ? 4.200 -13.086 -9.903 1.00 95.62 91 ALA A O 1
ATOM 705 N N . HIS A 1 92 ? 2.158 -12.487 -9.184 1.00 94.19 92 HIS A N 1
ATOM 706 C CA . HIS A 1 92 ? 1.627 -12.114 -10.499 1.00 94.19 92 HIS A CA 1
ATOM 707 C C . HIS A 1 92 ? 1.716 -10.611 -10.801 1.00 94.19 92 HIS A C 1
ATOM 709 O O . HIS A 1 92 ? 1.347 -10.172 -11.891 1.00 94.19 92 HIS A O 1
ATOM 715 N N . SER A 1 93 ? 2.236 -9.812 -9.867 1.00 97.19 93 SER A N 1
ATOM 716 C CA . SER A 1 93 ? 2.357 -8.365 -10.025 1.00 97.19 93 SER A CA 1
ATOM 717 C C . SER A 1 93 ? 3.748 -7.946 -10.493 1.00 97.19 93 SER A C 1
ATOM 719 O O . SER A 1 93 ? 4.781 -8.480 -10.086 1.00 97.19 93 SER A O 1
ATOM 721 N N . THR A 1 94 ? 3.786 -6.907 -11.322 1.00 96.75 94 THR A N 1
ATOM 722 C CA . THR A 1 94 ? 5.029 -6.219 -11.684 1.00 96.75 94 THR A CA 1
ATOM 723 C C . THR A 1 94 ? 5.439 -5.217 -10.609 1.00 96.75 94 THR A C 1
ATOM 725 O O . THR A 1 94 ? 6.625 -5.094 -10.326 1.00 96.75 94 THR A O 1
ATOM 728 N N . LEU A 1 95 ? 4.473 -4.526 -9.995 1.00 97.94 95 LEU A N 1
ATOM 729 C CA . LEU A 1 95 ? 4.701 -3.534 -8.942 1.00 97.94 95 LEU A CA 1
ATOM 730 C C . LEU A 1 95 ? 3.817 -3.812 -7.731 1.00 97.94 95 LEU A C 1
ATOM 732 O O . LEU A 1 95 ? 2.707 -4.329 -7.865 1.00 97.94 95 LEU A O 1
ATOM 736 N N . ALA A 1 96 ? 4.275 -3.385 -6.557 1.00 98.56 96 ALA A N 1
ATOM 737 C CA . ALA A 1 96 ? 3.411 -3.267 -5.393 1.00 98.56 96 ALA A CA 1
ATOM 738 C C . ALA A 1 96 ? 3.578 -1.924 -4.681 1.00 98.56 96 ALA A C 1
ATOM 740 O O . ALA A 1 96 ? 4.652 -1.317 -4.705 1.00 98.56 96 ALA A O 1
ATOM 741 N N . LEU A 1 97 ? 2.497 -1.479 -4.046 1.00 98.88 97 LEU A N 1
ATOM 742 C CA . LEU A 1 97 ? 2.455 -0.273 -3.231 1.00 98.88 97 LEU A CA 1
ATOM 743 C C . LEU A 1 97 ? 1.859 -0.597 -1.861 1.00 98.88 97 LEU A C 1
ATOM 745 O O . LEU A 1 97 ? 0.673 -0.901 -1.755 1.00 98.88 97 LEU A O 1
ATOM 749 N N . ALA A 1 98 ? 2.674 -0.508 -0.814 1.00 98.75 98 ALA A N 1
ATOM 750 C CA . ALA A 1 98 ? 2.214 -0.624 0.562 1.00 98.75 98 ALA A CA 1
ATOM 751 C C . ALA A 1 98 ? 1.793 0.735 1.131 1.00 98.75 98 ALA A C 1
ATOM 753 O O . ALA A 1 98 ? 2.524 1.719 1.011 1.00 98.75 98 ALA A O 1
ATOM 754 N N . ILE A 1 99 ? 0.644 0.772 1.801 1.00 98.75 99 ILE A N 1
ATOM 755 C CA . ILE A 1 99 ? 0.142 1.928 2.543 1.00 98.75 99 ILE A CA 1
ATOM 756 C C . ILE A 1 99 ? 0.210 1.611 4.035 1.00 98.75 99 ILE A C 1
ATOM 758 O O . ILE A 1 99 ? -0.390 0.642 4.505 1.00 98.75 99 ILE A O 1
ATOM 762 N N . THR A 1 100 ? 0.937 2.438 4.779 1.00 97.81 100 THR A N 1
ATOM 763 C CA . THR A 1 100 ? 1.041 2.378 6.240 1.00 97.81 100 THR A CA 1
ATOM 764 C C . THR A 1 100 ? 0.833 3.763 6.846 1.00 97.81 100 THR A C 1
ATOM 766 O O . THR A 1 100 ? 0.745 4.781 6.154 1.00 97.81 100 THR A O 1
ATOM 769 N N . GLY A 1 101 ? 0.741 3.820 8.164 1.00 96.75 101 GLY A N 1
ATOM 770 C CA . GLY A 1 101 ? 0.608 5.029 8.946 1.00 96.75 101 GLY A CA 1
ATOM 771 C C . GLY A 1 101 ? 1.610 5.080 10.091 1.00 96.75 101 GLY A C 1
ATOM 772 O O . GLY A 1 101 ? 2.018 4.072 10.655 1.00 96.75 101 GLY A O 1
ATOM 773 N N . HIS A 1 102 ? 1.962 6.286 10.509 1.00 94.56 102 HIS A N 1
ATOM 774 C CA . HIS A 1 102 ? 2.739 6.506 11.725 1.00 94.56 102 HIS A CA 1
ATOM 775 C C . HIS A 1 102 ? 2.133 7.645 12.547 1.00 94.56 102 HIS A C 1
ATOM 777 O O . HIS A 1 102 ? 1.229 8.362 12.101 1.00 94.56 102 HIS A O 1
ATOM 783 N N . ARG A 1 103 ? 2.563 7.751 13.806 1.00 88.81 103 ARG A N 1
ATOM 784 C CA . ARG A 1 103 ? 2.074 8.764 14.758 1.00 88.81 103 ARG A CA 1
ATOM 785 C C . ARG A 1 103 ? 3.045 9.924 14.954 1.00 88.81 103 ARG A C 1
ATOM 787 O O . ARG A 1 103 ? 2.627 10.973 15.425 1.00 88.81 103 ARG A O 1
ATOM 794 N N . GLU A 1 104 ? 4.312 9.734 14.608 1.00 86.00 104 GLU A N 1
ATOM 795 C CA . GLU A 1 104 ? 5.379 10.694 14.885 1.00 86.00 104 GLU A CA 1
ATOM 796 C C . GLU A 1 104 ? 5.633 11.613 13.692 1.00 86.00 104 GLU A C 1
ATOM 798 O O . GLU A 1 104 ? 5.744 11.143 12.564 1.00 86.00 104 GLU A O 1
ATOM 803 N N . GLY A 1 105 ? 5.770 12.915 13.937 1.00 90.00 105 GLY A N 1
ATOM 804 C CA . GLY A 1 105 ? 6.068 13.891 12.889 1.00 90.00 105 GLY A CA 1
ATOM 805 C C . GLY A 1 105 ? 4.890 14.207 11.960 1.00 90.00 105 GLY A C 1
ATOM 806 O O . GLY A 1 105 ? 3.752 13.795 12.181 1.00 90.00 105 GLY A O 1
ATOM 807 N N . GLN A 1 106 ? 5.178 15.010 10.936 1.00 92.94 106 GLN A N 1
ATOM 808 C CA . GLN A 1 106 ? 4.206 15.522 9.956 1.00 92.94 106 GLN A CA 1
ATOM 809 C C . GLN A 1 106 ? 4.566 15.140 8.512 1.00 92.94 106 GLN A C 1
ATOM 811 O O . GLN A 1 106 ? 3.845 15.484 7.577 1.00 92.94 106 GLN A O 1
ATOM 816 N N . THR A 1 107 ? 5.667 14.411 8.337 1.00 97.50 107 THR A N 1
ATOM 817 C CA . THR A 1 107 ? 6.233 14.064 7.036 1.00 97.50 107 THR A CA 1
ATOM 818 C C . THR A 1 107 ? 5.706 12.718 6.570 1.00 97.50 107 THR A C 1
ATOM 820 O O . THR A 1 107 ? 5.802 11.740 7.302 1.00 97.50 107 THR A O 1
ATOM 823 N N . THR A 1 108 ? 5.206 12.658 5.340 1.00 98.19 108 THR A N 1
ATOM 824 C CA . THR A 1 108 ? 4.932 11.396 4.646 1.00 98.19 108 THR A CA 1
ATOM 825 C C . THR A 1 108 ? 6.249 10.777 4.203 1.00 98.19 108 THR A C 1
ATOM 827 O O . THR A 1 108 ? 7.044 11.427 3.522 1.00 98.19 108 THR A O 1
ATOM 830 N N . LEU A 1 109 ? 6.495 9.530 4.590 1.00 98.38 109 LEU A N 1
ATOM 831 C CA . LEU A 1 109 ? 7.738 8.834 4.275 1.00 98.38 109 LEU A CA 1
ATOM 832 C C . LEU A 1 109 ? 7.545 7.898 3.086 1.00 98.38 109 LEU A C 1
ATOM 834 O O . LEU A 1 109 ? 6.583 7.130 3.045 1.00 98.38 109 LEU A O 1
ATOM 838 N N . VAL A 1 110 ? 8.486 7.939 2.146 1.00 98.50 110 VAL A N 1
ATOM 839 C CA . VAL A 1 110 ? 8.491 7.097 0.946 1.00 98.50 110 VAL A CA 1
ATOM 840 C C . VAL A 1 110 ? 9.714 6.187 0.964 1.00 98.50 110 VAL A C 1
ATOM 842 O O . VAL A 1 110 ? 10.839 6.644 1.164 1.00 98.50 110 VAL A O 1
ATOM 845 N N . GLY A 1 111 ? 9.509 4.891 0.756 1.00 97.81 111 GLY A N 1
ATOM 846 C CA . GLY A 1 111 ? 10.581 3.896 0.700 1.00 97.81 111 GLY A CA 1
ATOM 847 C C . GLY A 1 111 ? 10.268 2.773 -0.280 1.00 97.81 111 GLY A C 1
ATOM 848 O O . GLY A 1 111 ? 9.247 2.811 -0.963 1.00 97.81 111 GLY A O 1
ATOM 849 N N . GLY A 1 112 ? 11.142 1.771 -0.342 1.00 97.81 112 GLY A N 1
ATOM 850 C CA . GLY A 1 112 ? 10.983 0.597 -1.201 1.00 97.81 112 GLY A CA 1
ATOM 851 C C . GLY A 1 112 ? 12.124 0.393 -2.190 1.00 97.81 112 GLY A C 1
ATOM 852 O O . GLY A 1 112 ? 12.982 1.260 -2.376 1.00 97.81 112 GLY A O 1
ATOM 853 N N . SER A 1 113 ? 12.141 -0.789 -2.805 1.00 97.88 113 SER A N 1
ATOM 854 C CA . SER A 1 113 ? 13.157 -1.196 -3.786 1.00 97.88 113 SER A CA 1
ATOM 855 C C . SER A 1 113 ? 12.940 -0.606 -5.184 1.00 97.88 113 SER A C 1
ATOM 857 O O . SER A 1 113 ? 13.904 -0.479 -5.937 1.00 97.88 113 SER A O 1
ATOM 859 N N . ASN A 1 114 ? 11.716 -0.193 -5.535 1.00 98.00 114 ASN A N 1
ATOM 860 C CA . ASN A 1 114 ? 11.438 0.441 -6.824 1.00 98.00 114 ASN A CA 1
ATOM 861 C C . ASN A 1 114 ? 11.723 1.947 -6.767 1.00 98.00 114 ASN A C 1
ATOM 863 O O . ASN A 1 114 ? 10.820 2.766 -6.601 1.00 98.00 114 ASN A O 1
ATOM 867 N N . GLU A 1 115 ? 12.993 2.316 -6.909 1.00 96.69 115 GLU A N 1
ATOM 868 C CA . GLU A 1 115 ? 13.435 3.710 -6.829 1.00 96.69 115 GLU A CA 1
ATOM 869 C C . GLU A 1 115 ? 12.681 4.661 -7.784 1.00 96.69 115 GLU A C 1
ATOM 871 O O . GLU A 1 115 ? 12.212 5.700 -7.310 1.00 96.69 115 GLU A O 1
ATOM 876 N N . PRO A 1 116 ? 12.433 4.320 -9.066 1.00 97.44 116 PRO A N 1
ATOM 877 C CA . PRO A 1 116 ? 11.663 5.197 -9.948 1.00 97.44 116 PRO A CA 1
ATOM 878 C C . PRO A 1 116 ? 10.230 5.459 -9.456 1.00 97.44 116 PRO A C 1
ATOM 880 O O . PRO A 1 116 ? 9.758 6.590 -9.549 1.00 97.44 116 PRO A O 1
ATOM 883 N N . LEU A 1 117 ? 9.547 4.461 -8.877 1.00 98.50 117 LEU A N 1
ATOM 884 C CA . LEU A 1 117 ? 8.233 4.666 -8.256 1.00 98.50 117 LEU A CA 1
ATOM 885 C C . LEU A 1 117 ? 8.335 5.552 -7.010 1.00 98.50 117 LEU A C 1
ATOM 887 O O . LEU A 1 117 ? 7.507 6.440 -6.832 1.00 98.50 117 LEU A O 1
ATOM 891 N N . THR A 1 118 ? 9.356 5.362 -6.165 1.00 98.50 118 THR A N 1
ATOM 892 C CA . THR A 1 118 ? 9.542 6.225 -4.985 1.00 98.50 118 THR A CA 1
ATOM 893 C C . THR A 1 118 ? 9.766 7.688 -5.364 1.00 98.50 118 THR A C 1
ATOM 895 O O . THR A 1 118 ? 9.204 8.574 -4.726 1.00 98.50 118 THR A O 1
ATOM 898 N N . LEU A 1 119 ? 10.520 7.952 -6.436 1.00 98.19 119 LEU A N 1
ATOM 899 C CA . LEU A 1 119 ? 10.748 9.303 -6.949 1.00 98.19 119 LEU A CA 1
ATOM 900 C C . LEU A 1 119 ? 9.471 9.915 -7.534 1.00 98.19 119 LEU A C 1
ATOM 902 O O . LEU A 1 119 ? 9.179 11.076 -7.254 1.00 98.19 119 LEU A O 1
ATOM 906 N N . ALA A 1 120 ? 8.685 9.137 -8.286 1.00 98.56 120 ALA A N 1
ATOM 907 C CA . ALA A 1 120 ? 7.397 9.592 -8.810 1.00 98.56 120 ALA A CA 1
ATOM 908 C C . ALA A 1 120 ? 6.424 9.956 -7.675 1.00 98.56 120 ALA A C 1
ATOM 910 O O . ALA A 1 120 ? 5.797 11.011 -7.710 1.00 98.56 120 ALA A O 1
ATOM 911 N N . LEU A 1 121 ? 6.362 9.132 -6.622 1.00 98.75 121 LEU A N 1
ATOM 912 C CA . LEU A 1 121 ? 5.559 9.406 -5.427 1.00 98.75 121 LEU A CA 1
ATOM 913 C C . LEU A 1 121 ? 6.014 10.678 -4.705 1.00 98.75 121 LEU A C 1
ATOM 915 O O . LEU A 1 121 ? 5.182 11.505 -4.340 1.00 98.75 121 LEU A O 1
ATOM 919 N N . LEU A 1 122 ? 7.325 10.857 -4.518 1.00 98.56 122 LEU A N 1
ATOM 920 C CA . LEU A 1 122 ? 7.883 12.068 -3.914 1.00 98.56 122 LEU A CA 1
ATOM 921 C C . LEU A 1 122 ? 7.488 13.318 -4.708 1.00 98.56 122 LEU A C 1
ATOM 923 O O . LEU A 1 122 ? 7.043 14.296 -4.109 1.00 98.56 122 LEU A O 1
ATOM 927 N N . ALA A 1 123 ? 7.617 13.280 -6.036 1.00 98.50 123 ALA A N 1
ATOM 928 C CA . ALA A 1 123 ? 7.286 14.396 -6.918 1.00 98.50 123 ALA A CA 1
ATOM 929 C C . ALA A 1 123 ? 5.785 14.730 -6.911 1.00 98.50 123 ALA A C 1
ATOM 931 O O . ALA A 1 123 ? 5.422 15.875 -6.642 1.00 98.50 123 ALA A O 1
ATOM 932 N N . GLU A 1 124 ? 4.918 13.743 -7.152 1.00 98.69 124 GLU A N 1
ATOM 933 C CA . GLU A 1 124 ? 3.462 13.937 -7.205 1.00 98.69 124 GLU A CA 1
ATOM 934 C C . GLU A 1 124 ? 2.911 14.472 -5.878 1.00 98.69 124 GLU A C 1
ATOM 936 O O . GLU A 1 124 ? 2.136 15.428 -5.863 1.00 98.69 124 GLU A O 1
ATOM 941 N N . LEU A 1 125 ? 3.354 13.911 -4.749 1.00 98.56 125 LEU A N 1
ATOM 942 C CA . LEU A 1 125 ? 2.880 14.333 -3.433 1.00 98.56 125 LEU A CA 1
ATOM 943 C C . LEU A 1 125 ? 3.464 15.690 -3.005 1.00 98.56 125 LEU A C 1
ATOM 945 O O . LEU A 1 125 ? 2.745 16.498 -2.417 1.00 98.56 125 LEU A O 1
ATOM 949 N N . SER A 1 126 ? 4.726 15.989 -3.339 1.00 98.12 126 SER A N 1
ATOM 950 C CA . SER A 1 126 ? 5.304 17.324 -3.101 1.00 98.12 126 SER A CA 1
ATOM 951 C C . SER A 1 126 ? 4.598 18.400 -3.930 1.00 98.12 126 SER A C 1
ATOM 953 O O . SER A 1 126 ? 4.409 19.517 -3.452 1.00 98.12 126 SER A O 1
ATOM 955 N N . GLY A 1 127 ? 4.148 18.063 -5.144 1.00 98.00 127 GLY A N 1
ATOM 956 C CA . GLY A 1 127 ? 3.355 18.948 -6.000 1.00 98.00 127 GLY A CA 1
ATOM 957 C C . GLY A 1 127 ? 2.002 19.350 -5.399 1.00 98.00 127 GLY A C 1
ATOM 958 O O . GLY A 1 127 ? 1.475 20.405 -5.739 1.00 98.00 127 GLY A O 1
ATOM 959 N N . LEU A 1 128 ? 1.473 18.563 -4.456 1.00 97.62 128 LEU A N 1
ATOM 960 C CA . LEU A 1 128 ? 0.286 18.909 -3.664 1.00 97.62 128 LEU A CA 1
ATOM 961 C C . LEU A 1 128 ? 0.597 19.812 -2.455 1.00 97.62 128 LEU A C 1
ATOM 963 O O . LEU A 1 128 ? -0.303 20.138 -1.685 1.00 97.62 128 LEU A O 1
ATOM 967 N N . GLY A 1 129 ? 1.861 20.196 -2.249 1.00 97.50 129 GLY A N 1
ATOM 968 C CA . GLY A 1 129 ? 2.302 20.962 -1.081 1.00 97.50 129 GLY A CA 1
ATOM 969 C C . GLY A 1 129 ? 2.454 20.125 0.194 1.00 97.50 129 GLY A C 1
ATOM 970 O O . GLY A 1 129 ? 2.557 20.686 1.286 1.00 97.50 129 GLY A O 1
ATOM 971 N N . LEU A 1 130 ? 2.467 18.791 0.084 1.00 97.25 130 LEU A N 1
ATOM 972 C CA . LEU A 1 130 ? 2.656 17.903 1.228 1.00 97.25 130 LEU A CA 1
ATOM 973 C C . LEU A 1 130 ? 4.120 17.877 1.675 1.00 97.25 130 LEU A C 1
ATOM 975 O O . LEU A 1 130 ? 5.044 17.957 0.868 1.00 97.25 130 LEU A O 1
ATOM 979 N N . GLN A 1 131 ? 4.340 17.693 2.978 1.00 97.38 131 GLN A N 1
ATOM 980 C CA . GLN A 1 131 ? 5.666 17.368 3.498 1.00 97.38 131 GLN A CA 1
ATOM 981 C C . GLN A 1 131 ? 5.958 15.898 3.215 1.00 97.38 131 GLN A C 1
ATOM 983 O O . GLN A 1 131 ? 5.339 15.014 3.814 1.00 97.38 131 GLN A O 1
ATOM 988 N N . VAL A 1 132 ? 6.899 15.638 2.313 1.00 98.12 132 VAL A N 1
ATOM 989 C CA . VAL A 1 132 ? 7.265 14.285 1.888 1.00 98.12 132 VAL A CA 1
ATOM 990 C C . VAL A 1 132 ? 8.780 14.138 1.916 1.00 98.12 132 VAL A C 1
ATOM 992 O O . VAL A 1 132 ? 9.506 15.058 1.545 1.00 98.12 132 VAL A O 1
ATOM 995 N N . ALA A 1 133 ? 9.268 12.991 2.374 1.00 97.75 133 ALA A N 1
ATOM 996 C CA . ALA A 1 133 ? 10.690 12.677 2.383 1.00 97.75 133 ALA A CA 1
ATOM 997 C C . ALA A 1 133 ? 10.924 11.184 2.150 1.00 97.75 133 ALA A C 1
ATOM 999 O O . ALA A 1 133 ? 10.032 10.355 2.331 1.00 97.75 133 ALA A O 1
ATOM 1000 N N . ALA A 1 134 ? 12.153 10.832 1.783 1.00 97.19 134 ALA A N 1
ATOM 1001 C CA . ALA A 1 134 ? 12.589 9.447 1.825 1.00 97.19 134 ALA A CA 1
ATOM 1002 C C . ALA A 1 134 ? 12.543 8.907 3.267 1.00 97.19 134 ALA A C 1
ATOM 1004 O O . ALA A 1 134 ? 12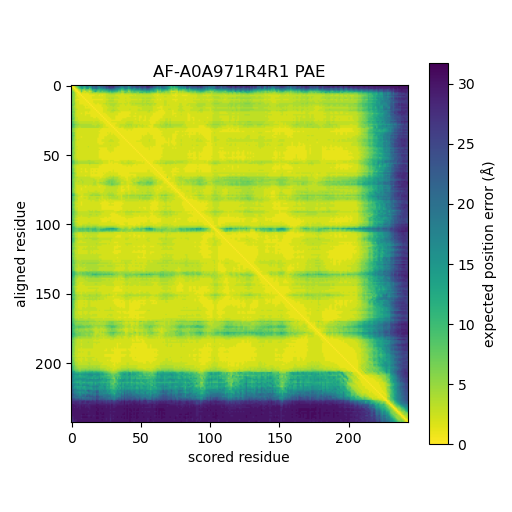.797 9.639 4.228 1.00 97.19 134 ALA A O 1
ATOM 1005 N N . ALA A 1 135 ? 12.236 7.619 3.425 1.00 93.44 135 ALA A N 1
ATOM 1006 C CA . ALA A 1 135 ? 12.266 6.962 4.725 1.00 93.44 135 ALA A CA 1
ATOM 1007 C C . ALA A 1 135 ? 13.683 7.030 5.338 1.00 93.44 135 ALA A C 1
ATOM 1009 O O . ALA A 1 135 ? 14.664 6.835 4.627 1.00 93.44 135 ALA A O 1
ATOM 1010 N N . PRO A 1 136 ? 13.834 7.247 6.657 1.00 89.12 136 PRO A N 1
ATOM 1011 C CA . PRO A 1 136 ? 15.148 7.429 7.282 1.00 89.12 136 PRO A CA 1
ATOM 1012 C C . PRO A 1 136 ? 16.042 6.177 7.239 1.00 89.12 136 PRO A C 1
ATOM 1014 O O . PRO A 1 136 ? 17.253 6.295 7.382 1.00 89.12 136 PRO A O 1
ATOM 1017 N N . ARG A 1 137 ? 15.454 4.987 7.057 1.00 90.12 137 ARG A N 1
ATOM 1018 C CA . ARG A 1 137 ? 16.151 3.695 6.922 1.00 90.12 137 ARG A CA 1
ATOM 1019 C C . ARG A 1 137 ? 15.837 3.061 5.570 1.00 90.12 137 ARG A C 1
ATOM 1021 O O . ARG A 1 137 ? 15.208 2.003 5.500 1.00 90.12 137 ARG A O 1
ATOM 1028 N N . LEU A 1 138 ? 16.213 3.739 4.485 1.00 89.06 138 LEU A N 1
ATOM 1029 C CA . LEU A 1 138 ? 15.950 3.271 3.118 1.00 89.06 138 LEU A CA 1
ATOM 1030 C C . LEU A 1 138 ? 16.471 1.852 2.878 1.00 89.06 138 LEU A C 1
ATOM 1032 O O . LEU A 1 138 ? 15.821 1.075 2.187 1.00 89.06 138 LEU A O 1
ATOM 1036 N N . GLU A 1 139 ? 17.611 1.493 3.460 1.00 92.31 139 GLU A N 1
ATOM 1037 C CA . GLU A 1 139 ? 18.197 0.159 3.361 1.00 92.31 139 GLU A CA 1
ATOM 1038 C C . GLU A 1 139 ? 17.258 -0.935 3.882 1.00 92.31 139 GLU A C 1
ATOM 1040 O O . GLU A 1 139 ? 17.147 -1.987 3.255 1.00 92.31 139 GLU A O 1
ATOM 1045 N N . ALA A 1 140 ? 16.522 -0.672 4.967 1.00 93.94 140 ALA A N 1
ATOM 1046 C CA . ALA A 1 140 ? 15.556 -1.611 5.528 1.00 93.94 140 ALA A CA 1
ATOM 1047 C C . ALA A 1 140 ? 14.293 -1.723 4.657 1.00 93.94 140 ALA A C 1
ATOM 1049 O O . ALA A 1 140 ? 13.754 -2.817 4.478 1.00 93.94 140 ALA A O 1
ATOM 1050 N N . GLU A 1 141 ? 13.839 -0.609 4.082 1.00 94.31 141 GLU A N 1
ATOM 1051 C CA . GLU A 1 141 ? 12.688 -0.577 3.169 1.00 94.31 141 GLU A CA 1
ATOM 1052 C C . GLU A 1 141 ? 13.014 -1.181 1.790 1.00 94.31 141 GLU A C 1
ATOM 1054 O O . GLU A 1 141 ? 12.119 -1.608 1.068 1.00 94.31 141 GLU A O 1
ATOM 1059 N N . ARG A 1 142 ? 14.296 -1.252 1.408 1.00 96.56 142 ARG A N 1
ATOM 1060 C CA . ARG A 1 142 ? 14.773 -1.850 0.146 1.00 96.56 142 ARG A CA 1
ATOM 1061 C C . ARG A 1 142 ? 15.019 -3.357 0.234 1.00 96.56 142 ARG A C 1
ATOM 1063 O O . ARG A 1 142 ? 15.282 -3.986 -0.789 1.00 96.56 142 ARG A O 1
ATOM 1070 N N . LEU A 1 143 ? 14.929 -3.947 1.428 1.00 97.50 143 LEU A N 1
ATOM 1071 C CA . LEU A 1 143 ? 15.154 -5.377 1.619 1.00 97.50 143 LEU A CA 1
ATOM 1072 C C . LEU A 1 143 ? 14.174 -6.216 0.775 1.00 97.50 143 LEU A C 1
ATOM 1074 O O . LEU A 1 143 ? 12.963 -5.981 0.841 1.00 97.50 143 LEU A O 1
ATOM 1078 N N . PRO A 1 144 ? 14.647 -7.246 0.048 1.00 95.44 144 PRO A N 1
ATOM 1079 C CA . PRO A 1 144 ? 13.780 -8.111 -0.759 1.00 95.44 144 PRO A CA 1
ATOM 1080 C C . PRO A 1 144 ? 12.815 -8.950 0.091 1.00 95.44 144 PRO A C 1
ATOM 1082 O O . PRO A 1 144 ? 11.844 -9.498 -0.419 1.00 95.44 144 PRO A O 1
ATOM 1085 N N . GLN A 1 145 ? 13.064 -9.060 1.400 1.00 95.44 145 GLN A N 1
ATOM 1086 C CA . GLN A 1 145 ? 12.179 -9.749 2.336 1.00 95.44 145 GLN A CA 1
ATOM 1087 C C . GLN A 1 145 ? 10.963 -8.908 2.747 1.00 95.44 145 GLN A C 1
ATOM 1089 O O . GLN A 1 145 ? 10.061 -9.450 3.383 1.00 95.44 145 GLN A O 1
ATOM 1094 N N . GLN A 1 146 ? 10.922 -7.609 2.440 1.00 97.31 146 GLN A N 1
ATOM 1095 C CA . GLN A 1 146 ? 9.700 -6.825 2.608 1.00 97.31 146 GLN A CA 1
ATOM 1096 C C . GLN A 1 146 ? 8.655 -7.339 1.624 1.00 97.31 146 GLN A C 1
ATOM 1098 O O . GLN A 1 146 ? 8.941 -7.439 0.432 1.00 97.31 146 GLN A O 1
ATOM 1103 N N . CYS A 1 147 ? 7.448 -7.658 2.094 1.00 96.94 147 CYS A N 1
ATOM 1104 C CA . CYS A 1 147 ? 6.431 -8.252 1.224 1.00 96.94 147 CYS A CA 1
ATOM 1105 C C . CYS A 1 147 ? 6.164 -7.432 -0.047 1.00 96.94 147 CYS A C 1
ATOM 1107 O O . CYS A 1 147 ? 6.201 -7.987 -1.139 1.00 96.94 147 CYS A O 1
ATOM 1109 N N . TYR A 1 148 ? 6.032 -6.111 0.073 1.00 97.38 148 TYR A N 1
ATOM 1110 C CA . TYR A 1 148 ? 5.806 -5.208 -1.058 1.00 97.38 148 TYR A CA 1
ATOM 1111 C C . TYR A 1 148 ? 6.981 -5.131 -2.054 1.00 97.38 148 TYR A C 1
ATOM 1113 O O . TYR A 1 148 ? 6.807 -4.610 -3.146 1.00 97.38 148 TYR A O 1
ATOM 1121 N N . ASN A 1 149 ? 8.165 -5.661 -1.732 1.00 98.00 149 ASN A N 1
ATOM 1122 C CA . ASN A 1 149 ? 9.290 -5.757 -2.670 1.00 98.00 149 ASN A CA 1
ATOM 1123 C C . ASN A 1 149 ? 9.336 -7.090 -3.435 1.00 98.00 149 ASN A C 1
ATOM 1125 O O . ASN A 1 149 ? 10.179 -7.247 -4.313 1.00 98.00 149 ASN A O 1
ATOM 1129 N N . ARG A 1 150 ? 8.452 -8.051 -3.135 1.00 96.50 150 ARG A N 1
ATOM 1130 C CA . ARG A 1 150 ? 8.440 -9.391 -3.757 1.00 96.50 150 ARG A CA 1
ATOM 1131 C C . ARG A 1 150 ? 7.642 -9.446 -5.067 1.00 96.50 150 ARG A C 1
ATOM 1133 O O . ARG A 1 150 ? 6.937 -10.414 -5.326 1.00 96.50 150 ARG A O 1
ATOM 1140 N N . THR A 1 151 ? 7.747 -8.401 -5.877 1.00 96.38 151 THR A N 1
ATOM 1141 C CA . THR A 1 151 ? 7.145 -8.296 -7.216 1.00 96.38 151 THR A CA 1
ATOM 1142 C C . THR A 1 151 ? 8.239 -8.201 -8.276 1.00 96.38 151 THR A C 1
ATOM 1144 O O . THR A 1 151 ? 9.401 -7.950 -7.952 1.00 96.38 151 THR A O 1
ATOM 1147 N N . GLY A 1 152 ? 7.889 -8.387 -9.553 1.00 90.81 152 GLY A N 1
ATOM 1148 C CA . GLY A 1 152 ? 8.877 -8.478 -10.638 1.00 90.81 152 GLY A CA 1
ATOM 1149 C C . GLY A 1 152 ? 9.820 -7.271 -10.764 1.00 90.81 152 GLY A C 1
ATOM 1150 O O . GLY A 1 152 ? 10.998 -7.447 -11.060 1.00 90.81 152 GLY A O 1
ATOM 1151 N N . ALA A 1 153 ? 9.329 -6.056 -10.506 1.00 94.81 153 ALA A N 1
ATOM 1152 C CA . ALA A 1 153 ? 10.124 -4.827 -10.518 1.00 94.81 153 ALA A CA 1
ATOM 1153 C C . ALA A 1 153 ? 10.324 -4.228 -9.112 1.00 94.81 153 ALA A C 1
ATOM 1155 O O . ALA A 1 153 ? 10.745 -3.075 -8.992 1.00 94.81 153 ALA A O 1
ATOM 1156 N N . GLY A 1 154 ? 10.007 -4.973 -8.050 1.00 96.81 154 GLY A N 1
ATOM 1157 C CA . GLY A 1 154 ? 9.968 -4.457 -6.684 1.00 96.81 154 GLY A CA 1
ATOM 1158 C C . GLY A 1 154 ? 8.806 -3.488 -6.439 1.00 96.81 154 GLY A C 1
ATOM 1159 O O . GLY A 1 154 ? 7.966 -3.233 -7.306 1.00 96.81 154 GLY A O 1
ATOM 1160 N N . GLY A 1 155 ? 8.751 -2.911 -5.242 1.00 97.94 155 GLY A N 1
ATOM 1161 C CA . GLY A 1 155 ? 7.657 -2.022 -4.858 1.00 97.94 155 GLY A CA 1
ATOM 1162 C C . GLY A 1 155 ? 8.086 -0.823 -4.036 1.00 97.94 155 GLY A C 1
ATOM 1163 O O . GLY A 1 155 ? 9.276 -0.556 -3.851 1.00 97.94 155 GLY A O 1
ATOM 1164 N N . ALA A 1 156 ? 7.075 -0.093 -3.580 1.00 98.56 156 ALA A N 1
ATOM 1165 C CA . ALA A 1 156 ? 7.206 1.095 -2.756 1.00 98.56 156 ALA A CA 1
ATOM 1166 C C . ALA A 1 156 ? 6.312 1.012 -1.514 1.00 98.56 156 ALA A C 1
ATOM 1168 O O . ALA A 1 156 ? 5.325 0.276 -1.485 1.00 98.56 156 ALA A O 1
ATOM 1169 N N . GLN A 1 157 ? 6.644 1.808 -0.504 1.00 98.50 157 GLN A N 1
ATOM 1170 C CA . GLN A 1 157 ? 5.824 2.036 0.678 1.00 98.50 157 GLN A CA 1
ATOM 1171 C C . GLN A 1 157 ? 5.589 3.535 0.863 1.00 98.50 157 GLN A C 1
ATOM 1173 O O . GLN A 1 157 ? 6.535 4.322 0.803 1.00 98.50 157 GLN A O 1
ATOM 1178 N N . LEU A 1 158 ? 4.340 3.901 1.147 1.00 98.50 158 LEU A N 1
ATOM 1179 C CA . LEU A 1 158 ? 3.947 5.201 1.680 1.00 98.50 158 LEU A CA 1
ATOM 1180 C C . LEU A 1 158 ? 3.588 5.042 3.154 1.00 98.50 158 LEU A C 1
ATOM 1182 O O . LEU A 1 158 ? 2.656 4.310 3.481 1.00 98.50 158 LEU A O 1
ATOM 1186 N N . SER A 1 159 ? 4.295 5.749 4.034 1.00 98.06 159 SER A N 1
ATOM 1187 C CA . SER A 1 159 ? 3.933 5.846 5.447 1.00 98.06 159 SER A CA 1
ATOM 1188 C C . SER A 1 159 ? 3.396 7.234 5.759 1.00 98.06 159 SER A C 1
ATOM 1190 O O . SER A 1 159 ? 4.108 8.226 5.604 1.00 98.06 159 SER A O 1
ATOM 1192 N N . LEU A 1 160 ? 2.124 7.306 6.157 1.00 98.44 160 LEU A N 1
ATOM 1193 C CA . LEU A 1 160 ? 1.404 8.565 6.327 1.00 98.44 160 LEU A CA 1
ATOM 1194 C C . LEU A 1 160 ? 1.299 8.977 7.807 1.00 98.44 160 LEU A C 1
ATOM 1196 O O . LEU A 1 160 ? 0.795 8.203 8.639 1.00 98.44 160 LEU A O 1
ATOM 1200 N N . PRO A 1 161 ? 1.641 10.226 8.157 1.00 97.81 161 PRO A N 1
ATOM 1201 C CA . PRO A 1 161 ? 1.461 10.724 9.511 1.00 97.81 161 PRO A CA 1
ATOM 1202 C C . PRO A 1 161 ? -0.031 10.807 9.850 1.00 97.81 161 PRO A C 1
ATOM 1204 O O . PRO A 1 161 ? -0.877 11.061 8.989 1.00 97.81 161 PRO A O 1
ATOM 1207 N N . LEU A 1 162 ? -0.369 10.609 11.126 1.00 96.62 162 LEU A N 1
ATOM 1208 C CA . LEU A 1 162 ? -1.755 10.658 11.610 1.00 96.62 162 LEU A CA 1
ATOM 1209 C C . LEU A 1 162 ? -2.462 11.961 11.217 1.00 96.62 162 LEU A C 1
ATOM 1211 O O . LEU A 1 162 ? -3.600 11.919 10.758 1.00 96.62 162 LEU A O 1
ATOM 1215 N N . ALA A 1 163 ? -1.768 13.092 11.345 1.00 96.06 163 ALA A N 1
ATOM 1216 C CA . ALA A 1 163 ? -2.317 14.399 11.013 1.00 96.06 163 ALA A CA 1
ATOM 1217 C C . ALA A 1 163 ? -2.692 14.526 9.530 1.00 96.06 163 ALA A C 1
ATOM 1219 O O . ALA A 1 163 ? -3.711 15.133 9.227 1.00 96.06 163 ALA A O 1
ATOM 1220 N N . LEU A 1 164 ? -1.921 13.934 8.605 1.00 97.88 164 LEU A N 1
ATOM 1221 C CA . LEU A 1 164 ? -2.308 13.898 7.192 1.00 97.88 164 LEU A CA 1
ATOM 1222 C C . LEU A 1 164 ? -3.566 13.051 7.014 1.00 97.88 164 LEU A C 1
ATOM 1224 O O . LEU A 1 164 ? -4.538 13.539 6.454 1.00 97.88 164 LEU A O 1
ATOM 1228 N N . ARG A 1 165 ? -3.589 11.825 7.554 1.00 97.75 165 ARG A N 1
ATOM 1229 C CA . ARG A 1 165 ? -4.746 10.918 7.433 1.00 97.75 165 ARG A CA 1
ATOM 1230 C C . ARG A 1 165 ? -6.048 11.563 7.922 1.00 97.75 165 ARG A C 1
ATOM 1232 O O . ARG A 1 165 ? -7.072 11.396 7.279 1.00 97.75 165 ARG A O 1
ATOM 1239 N N . GLN A 1 166 ? -5.998 12.355 8.993 1.00 96.69 166 GLN A N 1
ATOM 1240 C CA . GLN A 1 166 ? -7.158 13.106 9.487 1.00 96.69 166 GLN A CA 1
ATOM 1241 C C . GLN A 1 166 ? -7.658 14.186 8.519 1.00 96.69 166 GLN A C 1
ATOM 1243 O O . GLN A 1 166 ? -8.848 14.459 8.509 1.00 96.69 166 GLN A O 1
ATOM 1248 N N . ARG A 1 167 ? -6.783 14.807 7.717 1.00 97.12 167 ARG A N 1
ATOM 1249 C CA . ARG A 1 167 ? -7.191 15.817 6.724 1.00 97.12 167 ARG A CA 1
ATOM 1250 C C . ARG A 1 167 ? -7.702 15.215 5.419 1.00 97.12 167 ARG A C 1
ATOM 1252 O O . ARG A 1 167 ? -8.429 15.884 4.688 1.00 97.12 167 ARG A O 1
ATOM 1259 N N . LEU A 1 168 ? -7.316 13.977 5.098 1.00 98.19 168 LEU A N 1
ATOM 1260 C CA . LEU A 1 168 ? -7.735 13.312 3.857 1.00 98.19 168 LEU A CA 1
ATOM 1261 C C . LEU A 1 168 ? -9.226 12.944 3.856 1.00 98.19 168 LEU A C 1
ATOM 1263 O O . LEU A 1 168 ? -9.788 12.700 2.792 1.00 98.19 168 LEU A O 1
ATOM 1267 N N . VAL A 1 169 ? -9.877 12.930 5.017 1.00 97.88 169 VAL A N 1
ATOM 1268 C CA . VAL A 1 169 ? -11.299 12.604 5.163 1.00 97.88 169 VAL A CA 1
ATOM 1269 C C . VAL A 1 169 ? -12.040 13.707 5.904 1.00 97.88 169 VAL A C 1
ATOM 1271 O O . VAL A 1 169 ? -11.436 14.497 6.626 1.00 97.88 169 VAL A O 1
ATOM 1274 N N . LEU A 1 170 ? -13.350 13.774 5.694 1.00 96.88 170 LEU A N 1
ATOM 1275 C CA . LEU A 1 170 ? -14.253 14.671 6.414 1.00 96.88 170 LEU A CA 1
ATOM 1276 C C . LEU A 1 170 ? -14.783 14.033 7.707 1.00 96.88 170 LEU A C 1
ATOM 1278 O O . LEU A 1 170 ? -15.205 14.750 8.613 1.00 96.88 170 LEU A O 1
ATOM 1282 N N . ASP A 1 171 ? -14.745 12.702 7.794 1.00 95.00 171 ASP A N 1
ATOM 1283 C CA . ASP A 1 171 ? -15.183 11.939 8.961 1.00 95.00 171 ASP A CA 1
ATOM 1284 C C . ASP A 1 171 ? -14.184 12.016 10.123 1.00 95.00 171 ASP A C 1
ATOM 1286 O O . ASP A 1 171 ? -12.974 12.185 9.935 1.00 95.00 171 ASP A O 1
ATOM 1290 N N . ASP A 1 172 ? -14.670 11.800 11.351 1.00 92.38 172 ASP A N 1
ATOM 1291 C CA . ASP A 1 172 ? -13.768 11.541 12.473 1.00 92.38 172 ASP A CA 1
ATOM 1292 C C . ASP A 1 172 ? -13.078 10.190 12.268 1.00 92.38 172 ASP A C 1
ATOM 1294 O O . ASP A 1 172 ? -13.675 9.119 12.397 1.00 92.38 172 ASP A O 1
ATOM 1298 N N . LEU A 1 173 ? -11.771 10.255 12.019 1.00 90.19 173 LEU A N 1
ATOM 1299 C CA . LEU A 1 173 ? -10.907 9.100 11.821 1.00 90.19 173 LEU A CA 1
ATOM 1300 C C . LEU A 1 173 ? -11.007 8.043 12.933 1.00 90.19 173 LEU A C 1
ATOM 1302 O O . LEU A 1 173 ? -10.723 6.871 12.697 1.00 90.19 173 LEU A O 1
ATOM 1306 N N . ARG A 1 174 ? -11.356 8.444 14.161 1.00 85.25 174 ARG A N 1
ATOM 1307 C CA . ARG A 1 174 ? -11.504 7.527 15.302 1.00 85.25 174 ARG A CA 1
ATOM 1308 C C . ARG A 1 174 ? -12.829 6.771 15.286 1.00 85.25 174 ARG A C 1
ATOM 1310 O O . ARG A 1 174 ? -12.899 5.705 15.891 1.00 85.25 174 ARG A O 1
ATOM 1317 N N . ALA A 1 175 ? -13.845 7.342 14.648 1.00 87.75 175 ALA A N 1
ATOM 1318 C CA . ALA A 1 175 ? -15.187 6.786 14.561 1.00 87.75 175 ALA A CA 1
ATOM 1319 C C . ALA A 1 175 ? -15.393 5.931 13.303 1.00 87.75 175 ALA A C 1
ATOM 1321 O O . ALA A 1 175 ? -16.312 5.119 13.294 1.00 87.75 175 ALA A O 1
ATOM 1322 N N . LEU A 1 176 ? -14.540 6.083 12.281 1.00 89.94 176 LEU A N 1
ATOM 1323 C CA . LEU A 1 176 ? -14.598 5.277 11.060 1.00 89.94 176 LEU A CA 1
ATOM 1324 C C . LEU A 1 176 ? -14.482 3.783 11.371 1.00 89.94 176 LEU A C 1
ATOM 1326 O O . LEU A 1 176 ? -13.465 3.320 11.909 1.00 89.94 176 LEU A O 1
ATOM 1330 N N . ALA A 1 177 ? -15.507 3.030 10.981 1.00 90.06 177 ALA A N 1
ATOM 1331 C CA . ALA A 1 177 ? -15.456 1.586 11.013 1.00 90.06 177 ALA A CA 1
ATOM 1332 C C . ALA A 1 177 ? -14.520 1.065 9.902 1.00 90.06 177 ALA A C 1
ATOM 1334 O O . ALA A 1 177 ? -14.306 1.726 8.880 1.00 90.06 177 ALA A O 1
ATOM 1335 N N . PRO A 1 178 ? -13.947 -0.139 10.061 1.00 88.00 178 PRO A N 1
ATOM 1336 C CA . PRO A 1 178 ? -13.042 -0.734 9.071 1.00 88.00 178 PRO A CA 1
ATOM 1337 C C . PRO A 1 178 ? -13.643 -0.957 7.676 1.00 88.00 178 PRO A C 1
ATOM 1339 O O . PRO A 1 178 ? -12.886 -1.128 6.720 1.00 88.00 178 PRO A O 1
ATOM 1342 N N . ASP A 1 179 ? -14.971 -0.978 7.575 1.00 86.00 179 ASP A N 1
ATOM 1343 C CA . ASP A 1 179 ? -15.728 -1.292 6.358 1.00 86.00 179 ASP A CA 1
ATOM 1344 C C . ASP A 1 179 ? -16.400 -0.046 5.764 1.00 86.00 179 ASP A C 1
ATOM 1346 O O . ASP A 1 179 ? -16.975 -0.114 4.678 1.00 86.00 179 ASP A O 1
ATOM 1350 N N . ASP A 1 180 ? -16.305 1.097 6.450 1.00 90.75 180 ASP A N 1
ATOM 1351 C CA . ASP A 1 180 ? -16.894 2.346 5.984 1.00 90.75 180 ASP A CA 1
ATOM 1352 C C . ASP A 1 180 ? -16.146 2.872 4.759 1.00 90.75 180 ASP A C 1
ATOM 1354 O O . ASP A 1 180 ? -14.911 2.882 4.710 1.00 90.75 180 ASP A O 1
ATOM 1358 N N . GLN A 1 181 ? -16.910 3.394 3.800 1.00 91.00 181 GLN A N 1
ATOM 1359 C CA . GLN A 1 181 ? -16.370 4.276 2.775 1.00 91.00 181 GLN A CA 1
ATOM 1360 C C . GLN A 1 181 ? -16.332 5.699 3.337 1.00 91.00 181 GLN A C 1
ATOM 1362 O O . GLN A 1 181 ? -17.396 6.283 3.553 1.00 91.00 181 GLN A O 1
ATOM 1367 N N . PRO A 1 182 ? -15.143 6.270 3.586 1.00 94.75 182 PRO A N 1
ATOM 1368 C CA . PRO A 1 182 ?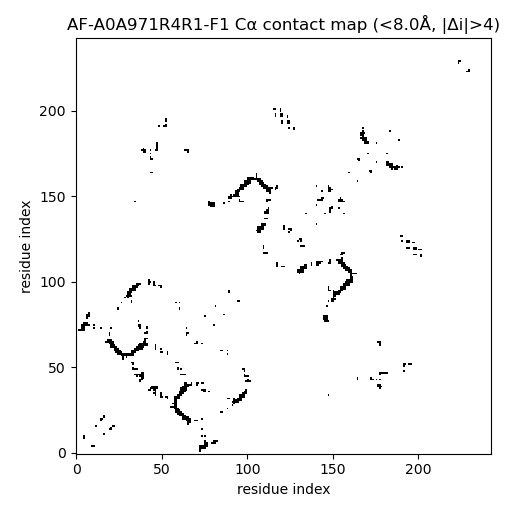 -15.055 7.600 4.151 1.00 94.75 182 PRO A CA 1
ATOM 1369 C C . PRO A 1 182 ? -15.426 8.651 3.104 1.00 94.75 182 PRO A C 1
ATOM 1371 O O . PRO A 1 182 ? -15.147 8.509 1.908 1.00 94.75 182 PRO A O 1
ATOM 1374 N N . ALA A 1 183 ? -15.986 9.759 3.569 1.00 96.75 183 ALA A N 1
ATOM 1375 C CA . ALA A 1 183 ? -16.132 10.966 2.784 1.00 96.75 183 ALA A CA 1
ATOM 1376 C C . ALA A 1 183 ? -14.750 11.609 2.595 1.00 96.75 183 ALA A C 1
ATOM 1378 O O . ALA A 1 183 ? -14.214 12.267 3.489 1.00 96.75 183 ALA A O 1
ATOM 1379 N N . TRP A 1 184 ? -14.150 11.412 1.421 1.00 97.88 184 TRP A N 1
ATOM 1380 C CA . TRP A 1 184 ? -12.863 12.016 1.079 1.00 97.88 184 TRP A CA 1
ATOM 1381 C C . TRP A 1 184 ? -12.960 13.543 1.024 1.00 97.88 184 TRP A C 1
ATOM 1383 O O . TRP A 1 184 ? -13.871 14.108 0.417 1.00 97.88 184 TRP A O 1
ATOM 1393 N N . SER A 1 185 ? -11.980 14.225 1.614 1.00 98.50 185 SER A N 1
ATOM 1394 C CA . SER A 1 185 ? -11.818 15.664 1.422 1.00 98.50 185 SER A CA 1
ATOM 1395 C C . SER A 1 185 ? -11.282 15.967 0.013 1.00 98.50 185 SER A C 1
ATOM 1397 O O . SER A 1 185 ? -10.885 15.068 -0.739 1.00 98.50 185 SER A O 1
ATOM 1399 N N . ALA A 1 186 ? -11.218 17.249 -0.356 1.00 98.44 186 ALA A N 1
ATOM 1400 C CA . ALA A 1 186 ? -10.538 17.660 -1.586 1.00 98.44 186 ALA A CA 1
ATOM 1401 C C . ALA A 1 186 ? -9.048 17.257 -1.573 1.00 98.44 186 ALA A C 1
ATOM 1403 O O . ALA A 1 186 ? -8.533 16.781 -2.584 1.00 98.44 186 ALA A O 1
ATOM 1404 N N . GLU A 1 187 ? -8.381 17.377 -0.417 1.00 98.44 187 GLU A N 1
ATOM 1405 C CA . GLU A 1 187 ? -6.998 16.921 -0.225 1.00 98.44 187 GLU A CA 1
ATOM 1406 C C . GLU A 1 187 ? -6.900 15.390 -0.339 1.00 98.44 187 GLU A C 1
ATOM 1408 O O . GLU A 1 187 ? -6.000 14.887 -1.005 1.00 98.44 187 GLU A O 1
ATOM 1413 N N . GLY A 1 188 ? -7.868 14.651 0.219 1.00 98.62 188 GLY A N 1
ATOM 1414 C CA . GLY A 1 188 ? -8.006 13.196 0.073 1.00 98.62 188 GLY A CA 1
ATOM 1415 C C . GLY A 1 188 ? -8.103 12.736 -1.375 1.00 98.62 188 GLY A C 1
ATOM 1416 O O . GLY A 1 188 ? -7.336 11.887 -1.826 1.00 98.62 188 GLY A O 1
ATOM 1417 N N . THR A 1 189 ? -9.016 13.348 -2.124 1.00 98.69 189 THR A N 1
ATOM 1418 C CA . THR A 1 189 ? -9.238 13.038 -3.541 1.00 98.69 189 THR A CA 1
ATOM 1419 C C . THR A 1 189 ? -7.992 13.352 -4.374 1.00 98.69 189 THR A C 1
ATOM 1421 O O . THR A 1 189 ? -7.563 12.534 -5.190 1.00 98.69 189 THR A O 1
ATOM 1424 N N . ALA A 1 190 ? -7.366 14.510 -4.137 1.00 98.75 190 ALA A N 1
ATOM 1425 C CA . ALA A 1 190 ? -6.134 14.901 -4.815 1.00 98.75 190 ALA A CA 1
ATOM 1426 C C . ALA A 1 190 ? -4.967 13.955 -4.488 1.00 98.75 190 ALA A C 1
ATOM 1428 O O . ALA A 1 190 ? -4.214 13.588 -5.390 1.00 98.75 190 ALA A O 1
ATOM 1429 N N . PHE A 1 191 ? -4.848 13.526 -3.227 1.00 98.81 191 PHE A N 1
ATOM 1430 C CA . PHE A 1 191 ? -3.850 12.557 -2.780 1.00 98.81 191 PHE A CA 1
ATOM 1431 C C . PHE A 1 191 ? -4.003 11.216 -3.502 1.00 98.81 191 PHE A C 1
ATOM 1433 O O . PHE A 1 191 ? -3.034 10.724 -4.076 1.00 98.81 191 PHE A O 1
ATOM 1440 N N . ILE A 1 192 ? -5.214 10.648 -3.528 1.00 98.81 192 ILE A N 1
ATOM 1441 C CA . ILE A 1 192 ? -5.492 9.373 -4.210 1.00 98.81 192 ILE A CA 1
ATOM 1442 C C . ILE A 1 192 ? -5.106 9.472 -5.690 1.00 98.81 192 ILE A C 1
ATOM 1444 O O . ILE A 1 192 ? -4.349 8.635 -6.183 1.00 98.81 192 ILE A O 1
ATOM 1448 N N . ALA A 1 193 ? -5.536 10.537 -6.372 1.00 98.81 193 ALA A N 1
ATOM 1449 C CA . ALA A 1 193 ? -5.213 10.757 -7.779 1.00 98.81 193 ALA A CA 1
ATOM 1450 C C . ALA A 1 193 ? -3.701 10.931 -8.024 1.00 98.81 193 ALA A C 1
ATOM 1452 O O . ALA A 1 193 ? -3.177 10.449 -9.024 1.00 98.81 193 ALA A O 1
ATOM 1453 N N . ALA A 1 194 ? -2.982 11.606 -7.124 1.00 98.81 194 ALA A N 1
ATOM 1454 C CA . ALA A 1 194 ? -1.532 11.786 -7.213 1.00 98.81 194 ALA A CA 1
ATOM 1455 C C . ALA A 1 194 ? -0.770 10.466 -7.061 1.00 98.81 194 ALA A C 1
ATOM 1457 O O . ALA A 1 194 ? 0.125 10.167 -7.853 1.00 98.81 194 ALA A O 1
ATOM 1458 N N . VAL A 1 195 ? -1.169 9.635 -6.096 1.00 98.88 195 VAL A N 1
ATOM 1459 C CA . VAL A 1 195 ? -0.606 8.289 -5.943 1.00 98.88 195 VAL A CA 1
ATOM 1460 C C . VAL A 1 195 ? -0.902 7.439 -7.177 1.00 98.88 195 VAL A C 1
ATOM 1462 O O . VAL A 1 195 ? -0.009 6.746 -7.669 1.00 98.88 195 VAL A O 1
ATOM 1465 N N . GLN A 1 196 ? -2.123 7.525 -7.712 1.00 98.88 196 GLN A N 1
ATOM 1466 C CA . GLN A 1 196 ? -2.496 6.777 -8.906 1.00 98.88 196 GLN A CA 1
ATOM 1467 C C . GLN A 1 196 ? -1.633 7.164 -10.115 1.00 98.88 196 GLN A C 1
ATOM 1469 O O . GLN A 1 196 ? -1.040 6.292 -10.752 1.00 98.88 196 GLN A O 1
ATOM 1474 N N . ARG A 1 197 ? -1.454 8.470 -10.360 1.00 98.69 197 ARG A N 1
ATOM 1475 C CA . ARG A 1 197 ? -0.581 8.980 -11.428 1.00 98.69 197 ARG A CA 1
ATOM 1476 C C . ARG A 1 197 ? 0.863 8.507 -11.288 1.00 98.69 197 ARG A C 1
ATOM 1478 O O . ARG A 1 197 ? 1.456 8.110 -12.287 1.00 98.69 197 ARG A O 1
ATOM 1485 N N . ALA A 1 198 ? 1.429 8.505 -10.080 1.00 98.69 198 ALA A N 1
ATOM 1486 C CA . ALA A 1 198 ? 2.801 8.038 -9.862 1.00 98.69 198 ALA A CA 1
ATOM 1487 C C . ALA A 1 198 ? 2.984 6.563 -10.272 1.00 98.69 198 ALA A C 1
ATOM 1489 O O . ALA A 1 198 ? 3.968 6.198 -10.923 1.00 98.69 198 ALA A O 1
ATOM 1490 N N . VAL A 1 199 ? 2.018 5.709 -9.925 1.00 98.56 199 VAL A N 1
ATOM 1491 C CA . VAL A 1 199 ? 2.028 4.292 -10.314 1.00 98.56 199 VAL A CA 1
ATOM 1492 C C . VAL A 1 199 ? 1.854 4.139 -11.828 1.00 98.56 199 VAL A C 1
ATOM 1494 O O . VAL A 1 199 ? 2.599 3.386 -12.456 1.00 98.56 199 VAL A O 1
ATOM 1497 N N . GLU A 1 200 ? 0.924 4.873 -12.437 1.00 97.94 200 GLU A N 1
ATOM 1498 C CA . GLU A 1 200 ? 0.686 4.843 -13.886 1.00 97.94 200 GLU A CA 1
ATOM 1499 C C . GLU A 1 200 ? 1.904 5.311 -14.689 1.00 97.94 200 GLU A C 1
ATOM 1501 O O . GLU A 1 200 ? 2.286 4.657 -15.662 1.00 97.94 200 GLU A O 1
ATOM 1506 N N . GLN A 1 201 ? 2.574 6.382 -14.252 1.00 97.12 201 GLN A N 1
ATOM 1507 C CA . GLN A 1 201 ? 3.834 6.849 -14.835 1.00 97.12 201 GLN A CA 1
ATOM 1508 C C . GLN A 1 201 ? 4.898 5.750 -14.788 1.00 97.12 201 GLN A C 1
ATOM 1510 O O . GLN A 1 201 ? 5.582 5.502 -15.786 1.00 97.12 201 GLN A O 1
ATOM 1515 N N . ARG A 1 202 ? 5.009 5.030 -13.661 1.00 96.56 202 ARG A N 1
ATOM 1516 C CA . ARG A 1 202 ? 5.961 3.919 -13.560 1.00 96.56 202 ARG A CA 1
ATOM 1517 C C . ARG A 1 202 ? 5.619 2.780 -14.515 1.00 96.56 202 ARG A C 1
ATOM 1519 O O . ARG A 1 202 ? 6.526 2.244 -15.155 1.00 96.56 202 ARG A O 1
ATOM 1526 N N . LEU A 1 203 ? 4.345 2.407 -14.613 1.00 95.19 203 LEU A N 1
ATOM 1527 C CA . LEU A 1 203 ? 3.888 1.368 -15.537 1.00 95.19 203 LEU A CA 1
ATOM 1528 C C . LEU A 1 203 ? 4.153 1.744 -16.996 1.00 95.19 203 LEU A C 1
ATOM 1530 O O . LEU A 1 203 ? 4.589 0.897 -17.775 1.00 95.19 203 LEU A O 1
ATOM 1534 N N . LEU A 1 204 ? 3.916 3.004 -17.364 1.00 93.75 204 LEU A N 1
ATOM 1535 C CA . LEU A 1 204 ? 4.192 3.498 -18.708 1.00 93.75 204 LEU A CA 1
ATOM 1536 C C . LEU A 1 204 ? 5.687 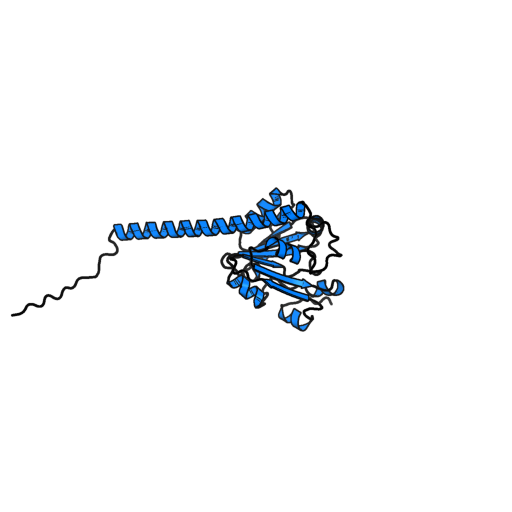3.402 -19.032 1.00 93.75 204 LEU A C 1
ATOM 1538 O O . LEU A 1 204 ? 6.039 2.880 -20.088 1.00 93.75 204 LEU A O 1
ATOM 1542 N N . ALA A 1 205 ? 6.552 3.811 -18.098 1.00 92.00 205 ALA A N 1
ATOM 1543 C CA . ALA A 1 205 ? 8.002 3.705 -18.249 1.00 92.00 205 ALA A CA 1
ATOM 1544 C C . ALA A 1 205 ? 8.469 2.244 -18.424 1.00 92.00 205 ALA A C 1
ATOM 1546 O O . ALA A 1 205 ? 9.274 1.944 -19.299 1.00 92.00 205 ALA A O 1
ATOM 1547 N N . LEU A 1 206 ? 7.909 1.299 -17.658 1.00 89.69 206 LEU A N 1
ATOM 1548 C CA . LEU A 1 206 ? 8.215 -0.131 -17.824 1.00 89.69 206 LEU A CA 1
ATOM 1549 C C . LEU A 1 206 ? 7.845 -0.653 -19.221 1.00 89.69 206 LEU A C 1
ATOM 1551 O O . LEU A 1 206 ? 8.588 -1.433 -19.817 1.00 89.69 206 LEU A O 1
ATOM 1555 N N . ARG A 1 207 ? 6.702 -0.217 -19.762 1.00 87.62 207 ARG A N 1
ATOM 1556 C CA . ARG A 1 207 ? 6.264 -0.599 -21.113 1.00 87.62 207 ARG A CA 1
ATOM 1557 C C . ARG A 1 207 ? 7.152 0.014 -22.194 1.00 87.62 207 ARG A C 1
ATOM 1559 O O . ARG A 1 207 ? 7.452 -0.665 -23.180 1.00 87.62 207 ARG A O 1
ATOM 1566 N N . SER A 1 208 ? 7.583 1.266 -22.025 1.00 81.50 208 SER A N 1
ATOM 1567 C CA . SER A 1 208 ? 8.497 1.909 -22.972 1.00 81.50 208 SER A CA 1
ATOM 1568 C C . SER A 1 208 ? 9.873 1.252 -22.970 1.00 81.50 208 SER A C 1
ATOM 1570 O O . SER A 1 208 ? 10.411 1.005 -24.047 1.00 81.50 208 SER A O 1
ATOM 1572 N N . ASP A 1 209 ? 10.402 0.891 -21.798 1.00 83.19 209 ASP A N 1
ATOM 1573 C CA . ASP A 1 209 ? 11.701 0.219 -21.670 1.00 83.19 209 ASP A CA 1
ATOM 1574 C C . ASP A 1 209 ? 11.693 -1.140 -22.382 1.00 83.19 209 ASP A C 1
ATOM 1576 O O . ASP A 1 209 ? 12.615 -1.463 -23.138 1.00 83.19 209 ASP A O 1
ATOM 1580 N N . LEU A 1 210 ? 10.616 -1.917 -22.214 1.00 80.75 210 LEU A N 1
ATOM 1581 C CA . LEU A 1 210 ? 10.431 -3.181 -22.928 1.00 80.75 210 LEU A CA 1
ATOM 1582 C C . LEU A 1 210 ? 10.357 -2.963 -24.444 1.00 80.75 210 LEU A C 1
ATOM 1584 O O . LEU A 1 210 ? 11.038 -3.651 -25.202 1.00 80.75 210 LEU A O 1
ATOM 1588 N N . SER A 1 211 ? 9.570 -1.981 -24.885 1.00 79.81 211 SER A N 1
ATOM 1589 C CA . SER A 1 211 ? 9.414 -1.662 -26.310 1.00 79.81 211 SER A CA 1
ATOM 1590 C C . SER A 1 211 ? 10.747 -1.251 -26.944 1.00 79.81 211 SER A C 1
ATOM 1592 O O . SER A 1 211 ? 11.097 -1.723 -28.025 1.00 79.81 211 SER A O 1
ATOM 1594 N N . ALA A 1 212 ? 11.530 -0.420 -26.250 1.00 73.62 212 ALA A N 1
ATOM 1595 C CA . ALA A 1 212 ? 12.858 -0.004 -26.689 1.00 73.62 212 ALA A CA 1
ATOM 1596 C C . ALA A 1 212 ? 13.842 -1.184 -26.738 1.00 73.62 212 ALA A C 1
ATOM 1598 O O . ALA A 1 212 ? 14.611 -1.310 -27.694 1.00 73.62 212 ALA A O 1
ATOM 1599 N N . THR A 1 213 ? 13.786 -2.074 -25.744 1.00 81.44 213 THR A N 1
ATOM 1600 C CA . THR A 1 213 ? 14.620 -3.282 -25.683 1.00 81.44 213 THR A CA 1
ATOM 1601 C C . THR A 1 213 ? 14.321 -4.225 -26.850 1.00 81.44 213 THR A C 1
ATOM 1603 O O . THR A 1 213 ? 15.248 -4.680 -27.521 1.00 81.44 213 THR A O 1
ATOM 1606 N N . LEU A 1 214 ? 13.042 -4.465 -27.153 1.00 86.38 214 LEU A N 1
ATOM 1607 C CA . LEU A 1 214 ? 12.621 -5.299 -28.284 1.00 86.38 214 LEU A CA 1
ATOM 1608 C C . LEU A 1 214 ? 13.025 -4.683 -29.629 1.00 86.38 214 LEU A C 1
ATOM 1610 O O . LEU A 1 214 ? 13.623 -5.366 -30.457 1.00 86.38 214 LEU A O 1
ATOM 1614 N N . ALA A 1 215 ? 12.808 -3.379 -29.821 1.00 81.69 215 ALA A N 1
ATOM 1615 C CA . ALA A 1 215 ? 13.220 -2.688 -31.043 1.00 81.69 215 ALA A CA 1
ATOM 1616 C C . ALA A 1 215 ? 14.746 -2.723 -31.254 1.00 81.69 215 ALA A C 1
ATOM 1618 O O . ALA A 1 215 ? 15.231 -2.848 -32.384 1.00 81.69 215 ALA A O 1
ATOM 1619 N N . HIS A 1 216 ? 15.529 -2.624 -30.172 1.00 79.81 216 HIS A N 1
ATOM 1620 C CA . HIS A 1 216 ? 16.977 -2.802 -30.239 1.00 79.81 216 HIS A CA 1
ATOM 1621 C C . HIS A 1 216 ? 17.347 -4.236 -30.627 1.00 79.81 216 HIS A C 1
ATOM 1623 O O . HIS A 1 216 ? 18.137 -4.412 -31.556 1.00 79.81 216 HIS A O 1
ATOM 1629 N N . PHE A 1 217 ? 16.742 -5.237 -29.980 1.00 88.00 217 PHE A N 1
ATOM 1630 C CA . PHE A 1 217 ? 16.956 -6.646 -30.300 1.00 88.00 217 PHE A CA 1
ATOM 1631 C C . PHE A 1 217 ? 16.684 -6.936 -31.782 1.00 88.00 217 PHE A C 1
ATOM 1633 O O . PHE A 1 217 ? 17.584 -7.418 -32.466 1.00 88.00 217 PHE A O 1
ATOM 1640 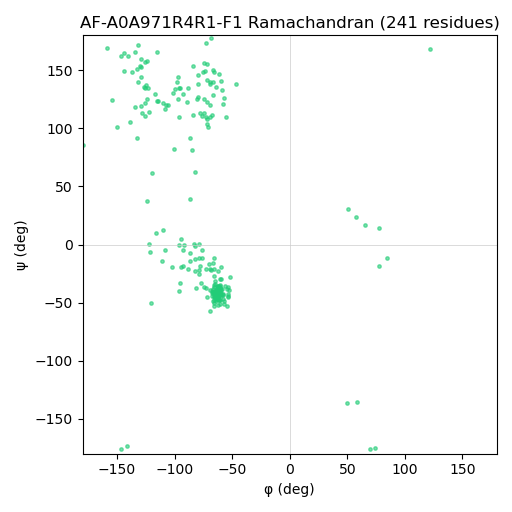N N . GLU A 1 218 ? 15.512 -6.558 -32.302 1.00 91.25 218 GLU A N 1
ATOM 1641 C CA . GLU A 1 218 ? 15.110 -6.773 -33.703 1.00 91.25 218 GLU A CA 1
ATOM 1642 C C . GLU A 1 218 ? 16.035 -6.080 -34.713 1.00 91.25 218 GLU A C 1
ATOM 1644 O O . GLU A 1 218 ? 16.274 -6.578 -35.818 1.00 91.25 218 GLU A O 1
ATOM 1649 N N . ARG A 1 219 ? 16.556 -4.896 -34.373 1.00 89.94 219 ARG A N 1
ATOM 1650 C CA . ARG A 1 219 ? 17.551 -4.206 -35.202 1.00 89.94 219 ARG A CA 1
ATOM 1651 C C . ARG A 1 219 ? 18.862 -4.989 -35.243 1.00 89.94 219 ARG A C 1
ATOM 1653 O O . ARG A 1 219 ? 19.369 -5.239 -36.333 1.00 89.94 219 ARG A O 1
ATOM 1660 N N . VAL A 1 220 ? 19.371 -5.417 -34.087 1.00 88.44 220 VAL A N 1
ATOM 1661 C CA . VAL A 1 220 ? 20.616 -6.197 -33.999 1.00 88.44 220 VAL A CA 1
ATOM 1662 C C . VAL A 1 220 ? 20.481 -7.529 -34.741 1.00 88.44 220 VAL A C 1
ATOM 1664 O O . VAL A 1 220 ? 21.383 -7.893 -35.493 1.00 88.44 220 VAL A O 1
ATOM 1667 N N . THR A 1 221 ? 19.349 -8.235 -34.619 1.00 88.00 221 THR A N 1
ATOM 166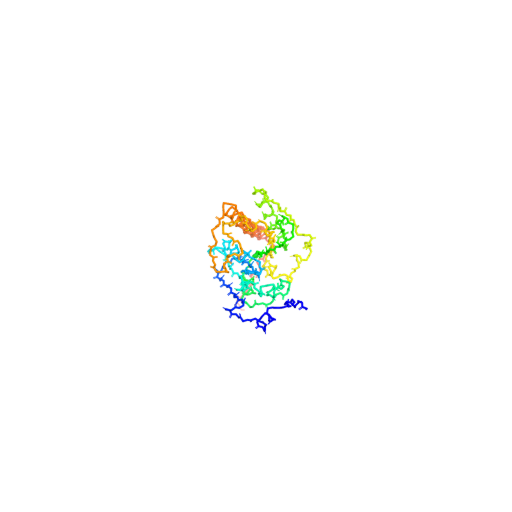8 C CA . THR A 1 221 ? 19.135 -9.492 -35.362 1.00 88.00 221 THR A CA 1
ATOM 1669 C C . THR A 1 221 ? 19.130 -9.259 -36.872 1.00 88.00 221 THR A C 1
ATOM 1671 O O . THR A 1 221 ? 19.789 -9.999 -37.602 1.00 88.00 221 THR A O 1
ATOM 1674 N N . ARG A 1 222 ? 18.451 -8.208 -37.358 1.00 88.00 222 ARG A N 1
ATOM 1675 C CA . ARG A 1 222 ? 18.460 -7.847 -38.788 1.00 88.00 222 ARG A CA 1
ATOM 1676 C C . ARG A 1 222 ? 19.862 -7.525 -39.299 1.00 88.00 222 ARG A C 1
ATOM 1678 O O . ARG A 1 222 ? 20.220 -7.972 -40.384 1.00 88.00 222 ARG A O 1
ATOM 1685 N N . GLU A 1 223 ? 20.662 -6.795 -38.526 1.00 86.75 223 GLU A N 1
ATOM 1686 C CA . GLU A 1 223 ? 22.050 -6.482 -38.887 1.00 86.75 223 GLU A CA 1
ATOM 1687 C C . GLU A 1 223 ? 22.932 -7.739 -38.950 1.00 86.75 223 GLU A C 1
ATOM 1689 O O . GLU A 1 223 ? 23.736 -7.876 -39.871 1.00 86.75 223 GLU A O 1
ATOM 1694 N N . VAL A 1 224 ? 22.765 -8.681 -38.016 1.00 81.50 224 VAL A N 1
ATOM 1695 C CA . VAL A 1 224 ? 23.490 -9.964 -38.021 1.00 81.50 224 VAL A CA 1
ATOM 1696 C C . VAL A 1 224 ? 23.111 -10.816 -39.236 1.00 81.50 224 VAL A C 1
ATOM 1698 O O . VAL A 1 224 ? 24.003 -11.334 -39.910 1.00 81.50 224 VAL A O 1
ATOM 1701 N N . HIS A 1 225 ? 21.816 -10.912 -39.560 1.00 74.25 225 HIS A N 1
ATOM 1702 C CA . HIS A 1 225 ? 21.348 -11.600 -40.768 1.00 74.25 225 HIS A CA 1
ATOM 1703 C C . HIS A 1 225 ? 21.894 -10.946 -42.045 1.00 74.25 225 HIS A C 1
ATOM 1705 O O . HIS A 1 225 ? 22.385 -11.644 -42.928 1.00 74.25 225 HIS A O 1
ATOM 1711 N N . ALA A 1 226 ? 21.884 -9.612 -42.124 1.00 76.88 226 ALA A N 1
ATOM 1712 C CA . ALA A 1 226 ? 22.404 -8.875 -43.276 1.00 76.88 226 ALA A CA 1
ATOM 1713 C C . ALA A 1 226 ? 23.927 -9.023 -43.462 1.00 76.88 226 ALA A C 1
ATOM 1715 O O . ALA A 1 226 ? 24.418 -8.935 -44.584 1.00 76.88 226 ALA A O 1
ATOM 1716 N N . ARG A 1 227 ? 24.683 -9.267 -42.382 1.00 79.88 227 ARG A N 1
ATOM 1717 C CA . ARG A 1 227 ? 26.139 -9.499 -42.421 1.00 79.88 227 ARG A CA 1
ATOM 1718 C C . ARG A 1 227 ? 26.533 -10.939 -42.773 1.00 79.88 227 ARG A C 1
ATOM 1720 O O . ARG A 1 227 ? 27.725 -11.222 -42.840 1.00 79.88 227 ARG A O 1
ATOM 1727 N N . GLY A 1 228 ? 25.574 -11.847 -42.981 1.00 60.91 228 GLY A N 1
ATOM 1728 C CA . GLY A 1 228 ? 25.842 -13.223 -43.421 1.00 60.91 228 GLY A CA 1
ATOM 1729 C C . GLY A 1 228 ? 26.611 -14.091 -42.414 1.00 60.91 228 GLY A C 1
ATOM 1730 O O . GLY A 1 228 ? 27.144 -15.130 -42.789 1.00 60.91 228 GLY A O 1
ATOM 1731 N N . ILE A 1 229 ? 26.680 -13.684 -41.139 1.00 59.78 229 ILE A N 1
ATOM 1732 C CA . ILE A 1 229 ? 27.426 -14.408 -40.087 1.00 59.78 229 ILE A CA 1
ATOM 1733 C C . ILE A 1 229 ? 26.752 -15.755 -39.754 1.00 59.78 229 ILE A C 1
ATOM 1735 O O . ILE A 1 229 ? 27.407 -16.689 -39.301 1.00 59.78 229 ILE A O 1
ATOM 1739 N N . LEU A 1 230 ? 25.459 -15.888 -40.055 1.00 57.16 230 LEU A N 1
ATOM 1740 C CA . LEU A 1 230 ? 24.739 -17.159 -40.098 1.00 57.16 230 LEU A CA 1
ATOM 1741 C C . LEU A 1 230 ? 24.623 -17.594 -41.567 1.00 57.16 230 LEU A C 1
ATOM 1743 O O . LEU A 1 230 ? 23.625 -17.303 -42.221 1.00 57.16 230 LEU A O 1
ATOM 1747 N N . SER A 1 231 ? 25.670 -18.218 -42.109 1.00 51.53 231 SER A N 1
ATOM 1748 C CA . SER A 1 231 ? 25.607 -18.841 -43.437 1.00 51.53 231 SER A CA 1
ATOM 1749 C C . SER A 1 231 ? 24.912 -20.205 -43.354 1.00 51.53 231 SER A C 1
ATOM 1751 O O . SER A 1 231 ? 25.110 -20.968 -42.408 1.00 51.53 231 SER A O 1
ATOM 1753 N N . ASP A 1 232 ? 24.054 -20.480 -44.339 1.00 52.72 232 ASP A N 1
ATOM 1754 C CA . ASP A 1 232 ? 23.220 -21.677 -44.454 1.00 52.72 232 ASP A CA 1
ATOM 1755 C C . ASP A 1 232 ? 24.040 -22.977 -44.402 1.00 52.72 232 ASP A C 1
ATOM 1757 O O . ASP A 1 232 ? 24.702 -23.370 -45.364 1.00 52.72 232 ASP A O 1
ATOM 1761 N N . HIS A 1 233 ? 23.914 -23.737 -43.314 1.00 50.38 233 HIS A N 1
ATOM 1762 C CA . HIS A 1 233 ? 24.260 -25.159 -43.303 1.00 50.38 233 HIS A CA 1
ATOM 1763 C C . HIS A 1 233 ? 23.110 -26.003 -43.863 1.00 50.38 233 HIS A C 1
ATOM 1765 O O . HIS A 1 233 ? 22.556 -26.849 -43.165 1.00 50.38 233 HIS A O 1
ATOM 1771 N N . ARG A 1 234 ? 22.751 -25.810 -45.138 1.00 52.66 234 ARG A N 1
ATOM 1772 C CA . ARG A 1 234 ? 22.019 -26.823 -45.918 1.00 52.66 234 ARG A CA 1
ATOM 1773 C C . ARG A 1 234 ? 22.364 -26.738 -47.397 1.00 52.66 234 ARG A C 1
ATOM 1775 O O . ARG A 1 234 ? 21.776 -25.942 -48.112 1.00 52.66 234 ARG A O 1
ATOM 1782 N N . GLN A 1 235 ? 23.233 -27.646 -47.844 1.00 45.84 235 GLN A N 1
ATOM 1783 C CA . GLN A 1 235 ? 22.996 -28.529 -48.997 1.00 45.84 235 GLN A CA 1
ATOM 1784 C C . GLN A 1 235 ? 24.215 -29.446 -49.211 1.00 45.84 235 GLN A C 1
ATOM 1786 O O . GLN A 1 235 ? 25.082 -29.172 -50.031 1.00 45.84 235 GLN A O 1
ATOM 1791 N N . HIS A 1 236 ? 24.260 -30.587 -48.512 1.00 40.75 236 HIS A N 1
ATOM 1792 C CA . HIS A 1 236 ? 24.905 -31.768 -49.091 1.00 40.75 236 HIS A CA 1
ATOM 1793 C C . HIS A 1 236 ? 23.849 -32.494 -49.922 1.00 40.75 236 HIS A C 1
ATOM 1795 O O . HIS A 1 236 ? 23.063 -33.295 -49.420 1.00 40.75 236 HIS A O 1
ATOM 1801 N N . ARG A 1 237 ? 23.799 -32.140 -51.207 1.00 42.78 237 ARG A N 1
ATOM 1802 C CA . ARG A 1 237 ? 23.146 -32.940 -52.238 1.00 42.78 237 ARG A CA 1
ATOM 1803 C C . ARG A 1 237 ? 24.051 -34.150 -52.474 1.00 42.78 237 ARG A C 1
ATOM 1805 O O . ARG A 1 237 ? 25.160 -33.993 -52.971 1.00 42.78 237 ARG A O 1
ATOM 1812 N N . ILE A 1 238 ? 23.609 -35.330 -52.051 1.00 46.97 238 ILE A N 1
ATOM 1813 C CA . ILE A 1 238 ? 24.209 -36.594 -52.482 1.00 46.97 238 ILE A CA 1
ATOM 1814 C C . ILE A 1 238 ? 23.779 -36.768 -53.939 1.00 46.97 238 ILE A C 1
ATOM 1816 O O . ILE A 1 238 ? 22.616 -37.061 -54.214 1.00 46.97 238 ILE A O 1
ATOM 1820 N N . GLU A 1 239 ? 24.692 -36.507 -54.869 1.00 45.06 239 GLU A N 1
ATOM 1821 C CA . GLU A 1 239 ? 24.541 -36.948 -56.252 1.00 45.06 239 GLU A CA 1
ATOM 1822 C C . GLU A 1 239 ? 24.749 -38.464 -56.281 1.00 45.06 239 GLU A C 1
ATOM 1824 O O . GLU A 1 239 ? 25.847 -38.971 -56.068 1.00 45.06 239 GLU A O 1
ATOM 1829 N N . SER A 1 240 ? 23.652 -39.186 -56.495 1.00 48.84 240 SER A N 1
ATOM 1830 C CA . SER A 1 240 ? 23.671 -40.562 -56.978 1.00 48.84 240 SER A CA 1
ATOM 1831 C C . SER A 1 240 ? 24.027 -40.511 -58.461 1.00 48.84 240 SER A C 1
ATOM 1833 O O . SER A 1 240 ? 23.276 -39.966 -59.267 1.00 48.84 240 SER A O 1
ATOM 1835 N N . SER A 1 241 ? 25.202 -41.031 -58.809 1.00 51.12 241 SER A N 1
ATOM 1836 C CA . SER A 1 241 ? 25.566 -41.354 -60.187 1.00 51.12 241 SER A CA 1
ATOM 1837 C C . SER A 1 241 ? 25.287 -42.839 -60.396 1.00 51.12 241 SER A C 1
ATOM 1839 O O . SER A 1 241 ? 25.972 -43.683 -59.823 1.00 51.12 241 SER A O 1
ATOM 1841 N N . ASP A 1 242 ? 24.261 -43.139 -61.189 1.00 55.31 242 ASP A N 1
ATOM 1842 C CA . ASP A 1 242 ? 24.110 -44.432 -61.849 1.00 55.31 242 ASP A CA 1
ATOM 1843 C C . ASP A 1 242 ? 25.197 -44.563 -62.925 1.00 55.31 242 ASP A C 1
ATOM 1845 O O . ASP A 1 242 ? 25.222 -43.757 -63.857 1.00 55.31 242 ASP A O 1
ATOM 1849 N N . THR A 1 243 ? 26.054 -45.579 -62.796 1.00 54.72 243 THR A N 1
ATOM 1850 C CA . THR A 1 243 ? 26.551 -46.459 -63.876 1.00 54.72 243 THR A CA 1
ATOM 1851 C C . THR A 1 243 ? 27.141 -47.717 -63.264 1.00 54.72 243 THR A C 1
ATOM 1853 O O . THR A 1 243 ? 28.014 -47.560 -62.379 1.00 54.72 243 THR A O 1
#

Mean predicted aligned error: 7.19 Å

Secondary structure (DSSP, 8-state):
--PPP-SHHHHHHHS-BTTTEEEEEE----SEEEEEEEEETTSTTHHHHHHHHHTTTSEEEEEEES-TTTGGGG---SBT---HHHHHHHHT-SEEEEEEEESSSSPEEEE-S-HHHHHHHHHHHHHTT--EEE-TTHHHHT-TTBGGG-STT-EEEEEEEHHHHHHHBSS-TTT--TT----B-HHHHHHHHHHHHHHHHHHHHHHHHHHHHHHHHHHHHHHHHHTT-S-------------

Nearest PDB structures (foldseek):
  3a9l-assembly1_B  TM=9.073E-01  e=9.565E-16  Bacillus phage phiNIT1
  5onl-assembly1_A  TM=8.990E-01  e=1.154E-13  Bacillus subtilis
  4zla-assembly1_A  TM=4.268E-01  e=2.949E-03  Helicobacter pylori 26695
  5f9z-assembly3_A  TM=2.559E-01  e=9.162E-01  Cryptosporidium parvum
  6ra3-assembly1_F  TM=2.679E-01  e=4.433E+00  Mycobacteroides abscessus subsp. abscessus